Protein AF-A0A1Q5ABG5-F1 (afdb_monomer)

pLDDT: mean 78.51, std 15.26, range [35.88, 94.69]

Secondary structure (DSSP, 8-state):
----TTSGGGSS--SPPP-GGGHHHHHHHHHHTT--EEEEEES------HHHHHHHHHHHHHHHHHIIIII-S--EEEEEEE-SS-EEEEEEESS-------HHHHHHHHHHHHHHHHH-TTPSPPTT--GGGS-HHHHHHHHHHHH-SGGGEETTEE-HHHHHHHHTTT--SSHHHHHHHHHT--

Radius of gyration: 20.23 Å; Cα contacts (8 Å, |Δi|>4): 21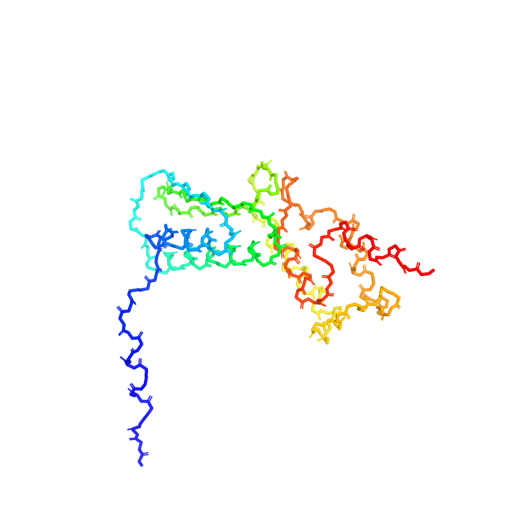7; chains: 1; bounding box: 44×48×57 Å

Nearest PDB structures (foldseek):
  3gig-assembly1_B  TM=6.616E-01  e=2.794E-03  Bacillus subtilis
  7ssi-assembly1_A  TM=6.307E-01  e=4.825E-03  Bacillus subtilis subsp. subtilis str. 168
  3ehg-assembly1_A  TM=6.716E-01  e=1.726E-02  Bacillus subtilis
  3ehj-assembly1_A  TM=6.212E-01  e=1.439E-02  Bacillus subtilis
  7ssi-assembly2_D  TM=6.050E-01  e=1.439E-02  Bacillus subtilis subsp. subtilis str. 168

Sequence (186 aa):
MLGLLRGERAQLALKPQPGTADLAELVDHMAEIGLPVELTVEGTARPLPPGVELTVYRVVQEALTNALKHAAPTRAHVGLRYDDQSVRVIVRDAGRTDGSGGADANQSLTVLREALRLAFPDRPLPAATPAAALAPRQRRLVEVLSRSPNPWLIDGQDFGNVAMLVDEYGLPDSREALLAYLARLP

Structure (mmCIF, N/CA/C/O backbone):
data_AF-A0A1Q5ABG5-F1
#
_entry.id   AF-A0A1Q5ABG5-F1
#
loop_
_atom_site.group_PDB
_atom_site.id
_atom_site.type_symbol
_atom_site.label_atom_id
_atom_site.label_alt_id
_atom_site.label_comp_id
_atom_site.label_asym_id
_atom_site.label_entity_id
_atom_site.label_seq_id
_atom_site.pdbx_PDB_ins_code
_atom_site.Cartn_x
_atom_site.Cartn_y
_atom_site.Cartn_z
_atom_site.occupancy
_atom_site.B_iso_or_equiv
_atom_site.auth_seq_id
_atom_site.auth_comp_id
_atom_site.auth_asym_id
_atom_site.auth_atom_id
_atom_site.pdbx_PDB_model_num
ATOM 1 N N . MET A 1 1 ? 18.986 -36.296 25.618 1.00 40.84 1 MET A N 1
ATOM 2 C CA . MET A 1 1 ? 18.914 -34.923 26.162 1.00 40.84 1 MET A CA 1
ATOM 3 C C . MET A 1 1 ? 18.008 -34.086 25.267 1.00 40.84 1 MET A C 1
ATOM 5 O O . MET A 1 1 ? 18.470 -33.497 24.303 1.00 40.84 1 MET A O 1
ATOM 9 N N . LEU A 1 2 ? 16.704 -34.118 25.546 1.00 48.25 2 LEU A N 1
ATOM 10 C CA . LEU A 1 2 ? 15.675 -33.295 24.906 1.00 48.25 2 LEU A CA 1
ATOM 11 C C . LEU A 1 2 ? 15.207 -32.274 25.942 1.00 48.25 2 LEU A C 1
ATOM 13 O O . LEU A 1 2 ? 14.790 -32.685 27.021 1.00 48.25 2 LEU A O 1
ATOM 17 N N . GLY A 1 3 ? 15.241 -30.981 25.617 1.00 50.09 3 GLY A N 1
ATOM 18 C CA . GLY A 1 3 ? 14.559 -29.977 26.436 1.00 50.09 3 GLY A CA 1
ATOM 19 C C . GLY A 1 3 ? 15.231 -28.616 26.525 1.00 50.09 3 GLY A C 1
ATOM 20 O O . GLY A 1 3 ? 15.449 -28.165 27.636 1.00 50.09 3 GLY A O 1
ATOM 21 N N . LEU A 1 4 ? 15.530 -27.947 25.403 1.00 51.38 4 LEU A N 1
ATOM 22 C CA . LEU A 1 4 ? 15.928 -26.526 25.436 1.00 51.38 4 LEU A CA 1
ATOM 23 C C . LEU A 1 4 ? 15.303 -25.633 24.339 1.00 51.38 4 LEU A C 1
ATOM 25 O O . LEU A 1 4 ? 15.590 -24.447 24.293 1.00 51.38 4 LEU A O 1
ATOM 29 N N . LEU A 1 5 ? 14.360 -26.123 23.522 1.00 47.75 5 LEU A N 1
ATOM 30 C CA . LEU A 1 5 ? 13.685 -25.310 22.483 1.00 47.75 5 LEU A CA 1
ATOM 31 C C . LEU A 1 5 ? 12.304 -24.757 22.898 1.00 47.75 5 LEU A C 1
ATOM 33 O O . LEU A 1 5 ? 11.439 -24.524 22.056 1.00 47.75 5 LEU A O 1
ATOM 37 N N . ARG A 1 6 ? 12.059 -24.554 24.200 1.00 48.69 6 ARG A N 1
ATOM 38 C CA . ARG A 1 6 ? 10.783 -24.001 24.713 1.00 48.69 6 ARG A CA 1
ATOM 39 C C . ARG A 1 6 ? 10.961 -22.785 25.641 1.00 48.69 6 ARG A C 1
ATOM 41 O O . ARG A 1 6 ? 10.022 -22.411 26.327 1.00 48.69 6 ARG A O 1
ATOM 48 N N . GLY A 1 7 ? 12.150 -22.175 25.666 1.00 35.88 7 GLY A N 1
ATOM 49 C CA . GLY A 1 7 ? 12.449 -21.005 26.508 1.00 35.88 7 GLY A CA 1
ATOM 50 C C . GLY A 1 7 ? 12.286 -19.658 25.795 1.00 35.88 7 GLY A C 1
ATOM 51 O O . GLY A 1 7 ? 11.658 -18.753 26.331 1.00 35.88 7 GLY A O 1
ATOM 52 N N . GLU A 1 8 ? 12.773 -19.529 24.556 1.00 40.38 8 GLU A N 1
ATOM 53 C CA . GLU A 1 8 ? 12.778 -18.236 23.842 1.00 40.38 8 GLU A CA 1
ATOM 54 C C . GLU A 1 8 ? 11.428 -17.850 23.220 1.00 40.38 8 GLU A C 1
ATOM 56 O O . GLU A 1 8 ? 11.159 -16.675 22.995 1.00 40.38 8 GLU A O 1
ATOM 61 N N . ARG A 1 9 ? 10.512 -18.806 23.016 1.00 42.97 9 ARG A N 1
ATOM 62 C CA . ARG A 1 9 ? 9.140 -18.503 22.562 1.00 42.97 9 ARG A CA 1
ATOM 63 C C . ARG A 1 9 ? 8.235 -17.927 23.659 1.00 42.97 9 ARG A C 1
ATOM 65 O O . ARG A 1 9 ? 7.162 -17.432 23.338 1.00 42.97 9 ARG A O 1
ATOM 72 N N . ALA A 1 10 ? 8.644 -17.989 24.928 1.00 44.78 10 ALA A N 1
ATOM 73 C C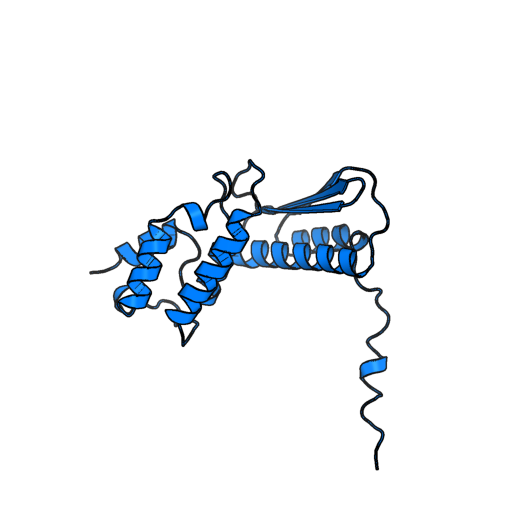A . ALA A 1 10 ? 7.814 -17.587 26.065 1.00 44.78 10 ALA A CA 1
ATOM 74 C C . ALA A 1 10 ? 7.990 -16.115 26.492 1.00 44.78 10 ALA A C 1
ATOM 76 O O . ALA A 1 10 ? 7.187 -15.629 27.279 1.00 44.78 10 ALA A O 1
ATOM 77 N N . GLN A 1 11 ? 8.988 -15.390 25.967 1.00 42.84 11 GLN A N 1
ATOM 78 C CA . GLN A 1 11 ? 9.248 -13.982 26.330 1.00 42.84 11 GLN A CA 1
ATOM 79 C C . GLN A 1 11 ? 8.679 -12.960 25.324 1.00 42.84 11 GLN A C 1
ATOM 81 O O . GLN A 1 11 ? 8.767 -11.759 25.550 1.00 42.84 11 GLN A O 1
ATOM 86 N N . LEU A 1 12 ? 8.056 -13.423 24.233 1.00 47.38 12 LEU A N 1
ATOM 87 C CA . LEU A 1 12 ? 7.390 -12.578 23.226 1.00 47.38 12 LEU A CA 1
ATOM 88 C C . LEU A 1 12 ? 5.872 -12.416 23.448 1.00 47.38 12 LEU A C 1
ATOM 90 O O . LEU A 1 12 ? 5.207 -11.761 22.651 1.00 47.38 12 LEU A O 1
ATOM 94 N N . ALA A 1 13 ? 5.317 -12.970 24.528 1.00 51.59 13 ALA A N 1
ATOM 95 C CA . ALA A 1 13 ? 3.989 -12.603 25.024 1.00 51.59 13 ALA A CA 1
ATOM 96 C C . ALA A 1 13 ? 4.187 -11.478 26.052 1.00 51.59 13 ALA A C 1
ATOM 98 O O . ALA A 1 13 ? 4.848 -11.699 27.059 1.00 51.59 13 ALA A O 1
ATOM 99 N N . LEU A 1 14 ? 3.755 -10.235 25.817 1.00 49.12 14 LEU A N 1
ATOM 100 C CA . LEU A 1 14 ? 2.453 -9.764 26.319 1.00 49.12 14 LEU A CA 1
ATOM 101 C C . LEU A 1 14 ? 2.072 -8.357 25.806 1.00 49.12 14 LEU A C 1
ATOM 103 O O . LEU A 1 14 ? 1.312 -7.656 26.470 1.00 49.12 14 LEU A O 1
ATOM 107 N N . LYS A 1 15 ? 2.542 -7.916 24.630 1.00 56.66 15 LYS A N 1
ATOM 108 C CA . LYS A 1 15 ? 1.766 -6.863 23.956 1.00 56.66 15 LYS A CA 1
ATOM 109 C C . LYS A 1 15 ? 0.479 -7.523 23.443 1.00 56.66 15 LYS A C 1
ATOM 111 O O . LYS A 1 15 ? 0.594 -8.556 22.773 1.00 56.66 15 LYS A O 1
ATOM 116 N N . PRO A 1 16 ? -0.720 -7.024 23.803 1.00 73.19 16 PRO A N 1
ATOM 117 C CA . PRO A 1 16 ? -1.950 -7.523 23.200 1.00 73.19 16 PRO A CA 1
ATOM 118 C C . PRO A 1 16 ? -1.807 -7.456 21.675 1.00 73.19 16 PRO A C 1
ATOM 120 O O . PRO A 1 16 ? -1.101 -6.591 21.154 1.00 73.19 16 PRO A O 1
ATOM 123 N N . GLN A 1 17 ? -2.394 -8.422 20.962 1.00 79.44 17 GLN A N 1
ATOM 124 C CA . GLN A 1 17 ? -2.374 -8.358 19.502 1.00 79.44 17 GLN A CA 1
ATOM 125 C C . GLN A 1 17 ? -3.036 -7.046 19.073 1.00 79.44 17 GLN A C 1
ATOM 127 O O . GLN A 1 17 ? -4.097 -6.730 19.613 1.00 79.44 17 GLN A O 1
ATOM 132 N N . PRO A 1 18 ? -2.420 -6.295 18.146 1.00 87.31 18 PRO A N 1
ATOM 133 C CA . PRO A 1 18 ? -2.967 -5.020 17.732 1.00 87.31 18 PRO A CA 1
ATOM 134 C C . PRO A 1 18 ? -4.298 -5.235 17.013 1.00 87.31 18 PRO A C 1
ATOM 136 O O . PRO A 1 18 ? -4.468 -6.205 16.263 1.00 87.31 18 PRO A O 1
ATOM 139 N N . GLY A 1 19 ? -5.226 -4.320 17.245 1.00 90.12 19 GLY A N 1
ATOM 140 C CA . GLY A 1 19 ? -6.566 -4.322 16.690 1.00 90.12 19 GLY A CA 1
ATOM 141 C C . GLY A 1 19 ? -6.976 -2.955 16.157 1.00 90.12 19 GLY A C 1
ATOM 142 O O . GLY A 1 19 ? -6.154 -2.072 15.918 1.00 90.12 19 GLY A O 1
ATOM 143 N N . THR A 1 20 ? -8.277 -2.763 15.949 1.00 89.31 20 THR A N 1
ATOM 144 C CA . THR A 1 20 ? -8.807 -1.509 15.389 1.00 89.31 20 THR A CA 1
ATOM 145 C C . THR A 1 20 ? -8.605 -0.306 16.313 1.00 89.31 20 THR A C 1
ATOM 147 O O . THR A 1 20 ? -8.538 0.818 15.824 1.00 89.31 20 THR A O 1
ATOM 150 N N . ALA A 1 21 ? -8.469 -0.527 17.625 1.00 89.12 21 ALA A N 1
ATOM 151 C CA . ALA A 1 21 ? -8.183 0.522 18.605 1.00 89.12 21 ALA A CA 1
ATOM 152 C C . ALA A 1 21 ? -6.774 1.125 18.446 1.00 89.12 21 ALA A C 1
ATOM 154 O O . ALA A 1 21 ? -6.579 2.300 18.743 1.00 89.12 21 ALA A O 1
ATOM 155 N N . ASP A 1 22 ? -5.820 0.354 17.917 1.00 93.06 22 ASP A N 1
ATOM 156 C CA . ASP A 1 22 ? -4.426 0.777 17.729 1.00 93.06 22 ASP A CA 1
ATOM 157 C C . ASP A 1 22 ? -4.209 1.540 16.405 1.00 93.06 22 ASP A C 1
ATOM 159 O O . ASP A 1 22 ? -3.093 1.952 16.084 1.00 93.06 22 ASP A O 1
ATOM 163 N N . LEU A 1 23 ? -5.264 1.733 15.601 1.00 93.56 23 LEU A N 1
ATOM 164 C CA . LEU A 1 23 ? -5.171 2.435 14.316 1.00 93.56 23 LEU A CA 1
ATOM 165 C C . LEU A 1 23 ? -4.869 3.927 14.467 1.00 93.56 23 LEU A C 1
ATOM 167 O O . LEU A 1 23 ? -4.205 4.484 13.599 1.00 93.56 23 LEU A O 1
ATOM 171 N N . ALA A 1 24 ? -5.336 4.563 15.544 1.00 93.12 24 ALA A N 1
ATOM 172 C CA . ALA A 1 24 ? -5.030 5.967 15.812 1.00 93.12 24 ALA A CA 1
ATOM 173 C C . ALA A 1 24 ? -3.520 6.163 16.033 1.00 93.12 24 ALA A C 1
ATOM 175 O O . ALA A 1 24 ? -2.906 6.981 15.358 1.00 93.12 24 ALA A O 1
ATOM 176 N N . GLU A 1 25 ? -2.905 5.323 16.874 1.00 94.50 25 GLU A N 1
ATOM 177 C CA . GLU A 1 25 ? -1.457 5.350 17.127 1.00 94.50 25 GLU A CA 1
ATOM 178 C C . GLU A 1 25 ? -0.650 5.060 15.852 1.00 94.50 25 GLU A C 1
ATOM 180 O O . GLU A 1 25 ? 0.350 5.718 15.574 1.00 94.50 25 GLU A O 1
ATOM 185 N N . LEU A 1 26 ? -1.102 4.101 15.037 1.00 94.50 26 LEU A N 1
ATOM 186 C CA . LEU A 1 26 ? -0.474 3.807 13.749 1.00 94.50 26 LEU A CA 1
ATOM 187 C C . LEU A 1 26 ? -0.508 5.018 12.800 1.00 94.50 26 LEU A C 1
ATOM 189 O O . LEU A 1 26 ? 0.486 5.292 12.132 1.00 94.50 26 LEU A O 1
ATOM 193 N N . VAL A 1 27 ? -1.641 5.719 12.722 1.00 94.12 27 VAL A N 1
ATOM 194 C CA . VAL A 1 27 ? -1.826 6.909 11.875 1.00 94.12 27 VAL A CA 1
ATOM 195 C C . VAL A 1 27 ? -0.942 8.061 12.346 1.00 94.12 27 VAL A C 1
ATOM 197 O O . VAL A 1 27 ? -0.256 8.665 11.518 1.00 94.12 27 VAL A O 1
ATOM 200 N N . ASP A 1 28 ? -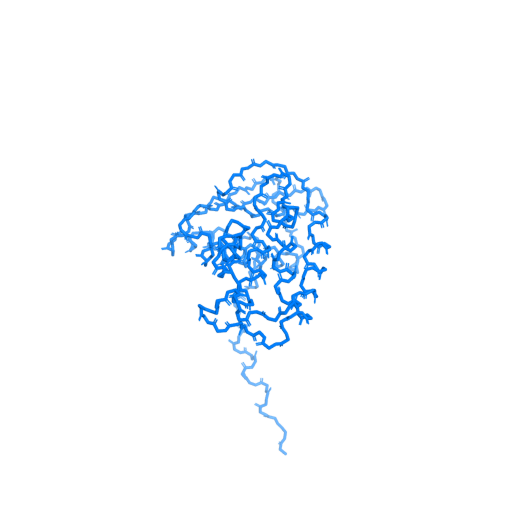0.889 8.308 13.653 1.00 94.12 28 ASP A N 1
ATOM 201 C CA . ASP A 1 28 ? -0.018 9.331 14.237 1.00 94.12 28 ASP A CA 1
ATOM 202 C C . ASP A 1 28 ? 1.457 9.040 13.924 1.00 94.12 28 ASP A C 1
ATOM 204 O O . ASP A 1 28 ? 2.179 9.914 13.439 1.00 94.12 28 ASP A O 1
ATOM 208 N N . HIS A 1 29 ? 1.889 7.785 14.081 1.00 94.69 29 HIS A N 1
ATOM 209 C CA . HIS A 1 29 ? 3.254 7.380 13.747 1.00 94.69 29 HIS A CA 1
ATOM 210 C C . HIS A 1 29 ? 3.591 7.580 12.259 1.00 94.69 29 HIS A C 1
ATOM 212 O O . HIS A 1 29 ? 4.690 8.021 11.922 1.00 94.69 29 HIS A O 1
ATOM 218 N N . MET A 1 30 ? 2.650 7.291 11.353 1.00 93.69 30 MET A N 1
ATOM 219 C CA . MET A 1 30 ? 2.839 7.519 9.913 1.00 93.69 30 MET A CA 1
ATOM 220 C C . MET A 1 30 ? 2.994 9.014 9.589 1.00 93.69 30 MET A C 1
ATOM 222 O O . MET A 1 30 ? 3.823 9.380 8.749 1.00 93.69 30 MET A O 1
ATOM 226 N N . ALA A 1 31 ? 2.263 9.883 10.294 1.00 90.81 31 ALA A N 1
ATOM 227 C CA . ALA A 1 31 ? 2.396 11.331 10.153 1.00 90.81 31 ALA A CA 1
ATOM 228 C C . ALA A 1 31 ? 3.776 11.835 10.606 1.00 90.81 31 ALA A C 1
ATOM 230 O O . ALA A 1 31 ? 4.374 12.662 9.913 1.00 90.81 31 ALA A O 1
ATOM 231 N N . GLU A 1 32 ? 4.317 11.303 11.707 1.00 93.19 32 GLU A N 1
ATOM 232 C CA . GLU A 1 32 ? 5.660 11.644 12.208 1.00 93.19 32 GLU A CA 1
ATOM 233 C C . GLU A 1 32 ? 6.774 11.317 11.204 1.00 93.19 32 GLU A C 1
ATOM 235 O O . GLU A 1 32 ? 7.742 12.069 11.079 1.00 93.19 32 GLU A O 1
ATOM 240 N N . ILE A 1 33 ? 6.633 10.214 10.465 1.00 92.06 33 ILE A N 1
ATOM 241 C CA . ILE A 1 33 ? 7.622 9.761 9.473 1.00 92.06 33 ILE A CA 1
ATOM 242 C C . ILE A 1 33 ? 7.390 10.338 8.068 1.00 92.06 33 ILE A C 1
ATOM 244 O O . ILE A 1 33 ? 8.081 9.953 7.124 1.00 92.06 33 ILE A O 1
ATOM 248 N N . GLY A 1 34 ? 6.469 11.298 7.928 1.00 88.56 34 GLY A N 1
ATOM 249 C CA . GLY A 1 34 ? 6.317 12.111 6.719 1.00 88.56 34 GLY A CA 1
ATOM 250 C C . GLY A 1 34 ? 5.135 11.757 5.816 1.00 88.56 34 GLY A C 1
ATOM 251 O O . GLY A 1 34 ? 5.059 12.295 4.710 1.00 88.56 34 GLY A O 1
ATOM 252 N N . LEU A 1 35 ? 4.201 10.911 6.264 1.00 90.12 35 LEU A N 1
ATOM 253 C CA . LEU A 1 35 ? 2.942 10.633 5.567 1.00 90.12 35 LEU A CA 1
ATOM 254 C C . LEU A 1 35 ? 1.756 11.119 6.417 1.00 90.12 35 LEU A C 1
ATOM 256 O O . LEU A 1 35 ? 1.281 10.372 7.266 1.00 90.12 35 LEU A O 1
ATOM 260 N N . PRO A 1 36 ? 1.239 12.344 6.213 1.00 92.12 36 PRO A N 1
ATOM 261 C CA . PRO A 1 36 ? 0.040 12.800 6.910 1.00 92.12 36 PRO A CA 1
ATOM 262 C C . PRO A 1 36 ? -1.150 11.890 6.585 1.00 92.12 36 PRO A C 1
ATOM 264 O O . PRO A 1 36 ? -1.470 11.706 5.407 1.00 92.12 36 PRO A O 1
ATOM 267 N N . VAL A 1 37 ? -1.811 11.349 7.612 1.00 93.19 37 VAL A N 1
ATOM 268 C CA . VAL A 1 37 ? -2.960 10.448 7.454 1.00 93.19 37 VAL A CA 1
ATOM 269 C C . VAL A 1 37 ? -4.184 10.994 8.186 1.00 93.19 37 VAL A C 1
ATOM 271 O O . VAL A 1 37 ? -4.098 11.379 9.347 1.00 93.19 37 VAL A O 1
ATOM 274 N N . GLU A 1 38 ? -5.333 11.010 7.515 1.00 93.25 38 GLU A N 1
ATOM 275 C CA . GLU A 1 38 ? -6.639 11.281 8.122 1.00 93.25 38 GLU A CA 1
ATOM 276 C C . GLU A 1 38 ? -7.357 9.959 8.424 1.00 93.25 38 GLU A C 1
ATOM 278 O O . GLU A 1 38 ? -7.480 9.110 7.542 1.00 93.25 38 GLU A O 1
ATOM 283 N N . LEU A 1 39 ? -7.838 9.772 9.656 1.00 93.25 39 LEU A N 1
ATOM 284 C CA . LEU A 1 39 ? -8.625 8.604 10.059 1.00 93.25 39 LEU A CA 1
ATOM 285 C C . LEU A 1 39 ? -10.088 9.003 10.269 1.00 93.25 39 LEU A C 1
ATOM 287 O O . LEU A 1 39 ? -10.393 9.806 11.149 1.00 93.25 39 LEU A O 1
ATOM 291 N N . THR A 1 40 ? -10.998 8.391 9.514 1.00 92.12 40 THR A N 1
ATOM 292 C CA . THR A 1 40 ? -12.446 8.536 9.697 1.00 92.12 40 THR A CA 1
ATOM 293 C C . THR A 1 40 ? -13.064 7.224 10.167 1.00 92.12 40 THR A C 1
ATOM 295 O O . THR A 1 40 ? -12.743 6.141 9.671 1.00 92.12 40 THR A O 1
ATOM 298 N N . VAL A 1 41 ? -13.960 7.315 11.153 1.00 92.56 41 VAL A N 1
ATOM 299 C CA . VAL A 1 41 ? -14.710 6.172 11.684 1.00 92.56 41 VAL A CA 1
ATOM 300 C C . VAL A 1 41 ? -16.202 6.463 11.581 1.00 92.56 41 VAL A C 1
ATOM 302 O O . VAL A 1 41 ? -16.704 7.402 12.194 1.00 92.56 41 VAL A O 1
ATOM 305 N N . GLU A 1 42 ? -16.907 5.642 10.810 1.00 88.81 42 GLU A N 1
ATOM 306 C CA . GLU A 1 42 ? -18.347 5.728 10.584 1.00 88.81 42 GLU A CA 1
ATOM 307 C C . GLU A 1 42 ? -19.088 4.551 11.231 1.00 88.81 42 GLU A C 1
ATOM 309 O O . GLU A 1 42 ? -18.619 3.407 11.237 1.00 88.81 42 GLU A O 1
ATOM 314 N N . GLY A 1 43 ? -20.296 4.826 11.726 1.00 90.06 43 GLY A N 1
ATOM 315 C CA . GLY A 1 43 ? -21.120 3.851 12.437 1.00 90.06 43 GLY A CA 1
ATOM 316 C C . GLY A 1 43 ? -20.725 3.694 13.907 1.00 90.06 43 GLY A C 1
ATOM 317 O O . GLY A 1 43 ? -19.928 4.457 14.455 1.00 90.06 43 GLY A O 1
ATOM 318 N N . THR A 1 44 ? -21.320 2.711 14.579 1.00 87.00 44 THR A N 1
ATOM 319 C CA . THR A 1 44 ? -21.023 2.427 15.988 1.00 87.00 44 THR A CA 1
ATOM 320 C C . THR A 1 44 ? -19.909 1.394 16.078 1.00 87.00 44 THR A C 1
ATOM 322 O O . THR A 1 44 ? -20.101 0.234 15.710 1.00 87.00 44 THR A O 1
ATOM 325 N N . ALA A 1 45 ? -18.748 1.810 16.590 1.00 84.38 45 ALA A N 1
ATOM 326 C CA . ALA A 1 45 ? -17.648 0.897 16.869 1.00 84.38 45 ALA A CA 1
ATOM 327 C C . ALA A 1 45 ? -18.119 -0.226 17.804 1.00 84.38 45 ALA A C 1
ATOM 329 O O . ALA A 1 45 ? -18.748 0.019 18.837 1.00 84.38 45 ALA A O 1
ATOM 330 N N . ARG A 1 46 ? -17.809 -1.466 17.431 1.00 85.19 46 ARG A N 1
ATOM 331 C CA . ARG A 1 46 ? -18.156 -2.665 18.197 1.00 85.19 46 ARG A CA 1
ATOM 332 C C . ARG A 1 46 ? -16.955 -3.600 18.266 1.00 85.19 46 ARG A C 1
ATOM 334 O O . ARG A 1 46 ? -16.169 -3.607 17.318 1.00 85.19 46 ARG A O 1
ATOM 341 N N . PRO A 1 47 ? -16.841 -4.428 19.318 1.00 84.75 47 PRO A N 1
ATOM 342 C CA . PRO A 1 47 ? -15.836 -5.479 19.355 1.00 84.75 47 PRO A CA 1
ATOM 343 C C . PRO A 1 47 ? -15.968 -6.382 18.128 1.00 84.75 47 PRO A C 1
ATOM 345 O O . PRO A 1 47 ? -17.069 -6.844 17.792 1.00 84.75 47 PRO A O 1
ATOM 348 N N . LEU A 1 48 ? -14.851 -6.620 17.451 1.00 86.94 48 LEU A N 1
ATOM 349 C CA . LEU A 1 48 ? -14.777 -7.564 16.346 1.00 86.94 48 LEU A CA 1
ATOM 350 C C . LEU A 1 48 ? -14.075 -8.841 16.831 1.00 86.94 48 LEU A C 1
ATOM 352 O O . LEU A 1 48 ? -13.368 -8.826 17.838 1.00 86.94 48 LEU A O 1
ATOM 356 N N . PRO A 1 49 ? -14.254 -9.984 16.146 1.00 87.50 49 PRO A N 1
ATOM 357 C CA . PRO A 1 49 ? -13.449 -11.161 16.440 1.00 87.50 49 PRO A CA 1
ATOM 358 C C . PRO A 1 49 ? -11.951 -10.807 16.344 1.00 87.50 49 PRO A C 1
ATOM 360 O O . PRO A 1 49 ? -11.573 -10.158 15.367 1.00 87.50 49 PRO A O 1
ATOM 363 N N . PRO A 1 50 ? -11.079 -11.269 17.262 1.00 84.44 50 PRO A N 1
ATOM 364 C CA . PRO A 1 50 ? -9.669 -10.854 17.299 1.00 84.44 50 PRO A CA 1
ATOM 365 C C . PRO A 1 50 ? -8.920 -11.026 15.968 1.00 84.44 50 PRO A C 1
ATOM 367 O O . PRO A 1 50 ? -8.104 -10.194 15.584 1.00 84.44 50 PRO A O 1
ATOM 370 N N . GLY A 1 51 ? -9.238 -12.083 15.211 1.00 83.00 51 GLY A N 1
ATOM 371 C CA . GLY A 1 51 ? -8.662 -12.299 13.881 1.00 83.00 51 GLY A CA 1
ATOM 372 C C . GLY A 1 51 ? -9.060 -11.230 12.856 1.00 83.00 51 GLY A C 1
ATOM 373 O O . GLY A 1 51 ? -8.254 -10.882 11.997 1.00 83.00 51 GLY A O 1
ATOM 374 N N . VAL A 1 52 ? -10.273 -10.679 12.956 1.00 86.44 52 VAL A N 1
ATOM 375 C CA . VAL A 1 52 ? -10.744 -9.581 12.100 1.00 86.44 52 VAL A CA 1
ATOM 376 C C . VAL A 1 52 ? -10.044 -8.281 12.485 1.00 86.44 52 VAL A C 1
ATOM 378 O O . VAL A 1 52 ? -9.562 -7.589 11.596 1.00 86.44 52 VAL A O 1
ATOM 381 N N . GLU A 1 53 ? -9.922 -7.978 13.780 1.00 88.50 53 GLU A N 1
ATOM 382 C CA . GLU A 1 53 ? -9.217 -6.777 14.258 1.00 88.50 53 GLU A CA 1
ATOM 383 C C . GLU A 1 53 ? -7.763 -6.751 13.789 1.00 88.50 53 GLU A C 1
ATOM 385 O O . GLU A 1 53 ? -7.322 -5.766 13.197 1.00 88.50 53 GLU A O 1
ATOM 390 N N . LEU A 1 54 ? -7.055 -7.872 13.957 1.00 86.94 54 LEU A N 1
ATOM 391 C CA . LEU A 1 54 ? -5.685 -8.017 13.478 1.00 86.94 54 LEU A CA 1
ATOM 392 C C . LEU A 1 54 ? -5.599 -7.884 11.954 1.00 86.94 54 LEU A C 1
ATOM 394 O O . LEU A 1 54 ? -4.675 -7.256 11.439 1.00 86.94 54 LEU A O 1
ATOM 398 N N . THR A 1 55 ? -6.547 -8.476 11.221 1.00 86.62 55 THR A N 1
ATOM 399 C CA . THR A 1 55 ? -6.572 -8.387 9.755 1.00 86.62 55 THR A CA 1
ATOM 400 C C . THR A 1 55 ? -6.744 -6.939 9.306 1.00 86.62 55 THR A C 1
ATOM 402 O O . THR A 1 55 ? -5.980 -6.475 8.465 1.00 86.62 55 THR A O 1
ATOM 405 N N . VAL A 1 56 ? -7.693 -6.207 9.896 1.00 87.56 56 VAL A N 1
ATOM 406 C CA . VAL A 1 56 ? -7.904 -4.781 9.617 1.00 87.56 56 VAL A CA 1
ATOM 407 C C . VAL A 1 56 ? -6.638 -3.982 9.918 1.00 87.56 56 VAL A C 1
ATOM 409 O O . VAL A 1 56 ? -6.170 -3.247 9.050 1.00 87.56 56 VAL A O 1
ATOM 412 N N . TYR A 1 57 ? -6.046 -4.174 11.101 1.00 90.88 57 TYR A N 1
ATOM 413 C CA . TYR A 1 57 ? -4.818 -3.484 11.491 1.00 90.88 57 TYR A CA 1
ATOM 414 C C . TYR A 1 57 ? -3.684 -3.723 10.486 1.00 90.88 57 TYR A C 1
ATOM 416 O O . TYR A 1 57 ? -3.050 -2.777 10.023 1.00 90.88 57 TYR A O 1
ATOM 424 N N . ARG A 1 58 ? -3.452 -4.982 10.091 1.00 90.12 58 ARG A N 1
ATOM 425 C CA . ARG A 1 58 ? -2.391 -5.339 9.137 1.00 90.12 58 ARG A CA 1
ATOM 426 C C . ARG A 1 58 ? -2.639 -4.790 7.740 1.00 90.12 58 ARG A C 1
ATOM 428 O O . ARG A 1 58 ? -1.690 -4.334 7.114 1.00 90.12 58 ARG A O 1
ATOM 435 N N . VAL A 1 59 ? -3.886 -4.804 7.268 1.00 87.62 59 VAL A N 1
ATOM 436 C CA . VAL A 1 59 ? -4.245 -4.218 5.968 1.00 87.62 59 VAL A CA 1
ATOM 437 C C . VAL A 1 59 ? -3.956 -2.717 5.958 1.00 87.62 59 VAL A C 1
ATOM 439 O O . VAL A 1 59 ? -3.342 -2.233 5.011 1.00 87.62 59 VAL A O 1
ATOM 442 N N . VAL A 1 60 ? -4.341 -1.991 7.013 1.00 91.56 60 VAL A N 1
ATOM 443 C CA . VAL A 1 60 ? -4.061 -0.550 7.116 1.00 91.56 60 VAL A CA 1
ATOM 444 C C . VAL A 1 60 ? -2.560 -0.288 7.219 1.00 91.56 60 VAL A C 1
ATOM 446 O O . VAL A 1 60 ? -2.038 0.544 6.483 1.00 91.56 60 VAL A O 1
ATOM 449 N N . GLN A 1 61 ? -1.852 -1.021 8.081 1.00 93.19 61 GLN A N 1
ATOM 450 C CA . GLN A 1 61 ? -0.407 -0.877 8.263 1.00 93.19 61 GLN A CA 1
ATOM 451 C C . GLN A 1 61 ? 0.365 -1.075 6.961 1.00 93.19 61 GLN A C 1
ATOM 453 O O . GLN A 1 61 ? 1.232 -0.264 6.632 1.00 93.19 61 GLN A O 1
ATOM 458 N N . GLU A 1 62 ? 0.062 -2.144 6.234 1.00 88.88 62 GLU A N 1
ATOM 459 C CA . GLU A 1 62 ? 0.713 -2.447 4.966 1.00 88.88 62 GLU A CA 1
ATOM 460 C C . GLU A 1 62 ? 0.411 -1.352 3.937 1.00 88.88 62 GLU A C 1
ATOM 462 O O . GLU A 1 62 ? 1.332 -0.775 3.367 1.00 88.88 62 GLU A O 1
ATOM 467 N N . ALA A 1 63 ? -0.862 -0.973 3.774 1.00 87.19 63 ALA A N 1
ATOM 468 C CA . ALA A 1 63 ? -1.259 0.073 2.835 1.00 87.19 63 ALA A CA 1
ATOM 469 C C . ALA A 1 63 ? -0.575 1.425 3.119 1.00 87.19 63 ALA A C 1
ATOM 471 O O . ALA A 1 63 ? -0.073 2.056 2.191 1.00 87.19 63 ALA A O 1
ATOM 472 N N . LEU A 1 64 ? -0.491 1.852 4.385 1.00 90.00 64 LEU A N 1
ATOM 473 C CA . LEU A 1 64 ? 0.196 3.095 4.763 1.00 90.00 64 LEU A CA 1
ATOM 474 C C . LEU A 1 64 ? 1.714 3.002 4.579 1.00 90.00 64 LEU A C 1
ATOM 476 O O . LEU A 1 64 ? 2.331 3.942 4.082 1.00 90.00 64 LEU A O 1
ATOM 480 N N . THR A 1 65 ? 2.314 1.856 4.909 1.00 88.19 65 THR A N 1
ATOM 481 C CA . THR A 1 65 ? 3.743 1.605 4.654 1.00 88.19 65 THR A CA 1
ATOM 482 C C . THR A 1 65 ? 4.054 1.711 3.162 1.00 88.19 65 THR A C 1
ATOM 484 O O . THR A 1 65 ? 5.091 2.252 2.776 1.00 88.19 65 THR A O 1
ATOM 487 N N . ASN A 1 66 ? 3.150 1.226 2.316 1.00 82.81 66 ASN A N 1
ATOM 488 C CA . ASN A 1 66 ? 3.306 1.284 0.870 1.00 82.81 66 ASN A CA 1
ATOM 489 C C . ASN A 1 66 ? 3.094 2.695 0.322 1.00 82.81 66 ASN A C 1
ATOM 491 O O . ASN A 1 66 ? 3.907 3.154 -0.478 1.00 82.81 66 ASN A O 1
ATOM 495 N N . ALA A 1 67 ? 2.087 3.424 0.806 1.00 84.00 67 ALA A N 1
ATOM 496 C CA . ALA A 1 67 ? 1.905 4.832 0.463 1.00 84.00 67 ALA A CA 1
ATOM 497 C C . ALA A 1 67 ? 3.145 5.669 0.830 1.00 84.00 67 ALA A C 1
ATOM 499 O O . ALA A 1 67 ? 3.601 6.481 0.027 1.00 84.00 67 ALA A O 1
ATOM 500 N N . LEU A 1 68 ? 3.749 5.424 1.998 1.00 84.88 68 LEU A N 1
ATOM 501 C CA . LEU A 1 68 ? 4.975 6.104 2.421 1.00 84.88 68 LEU A CA 1
ATOM 502 C C . LEU A 1 68 ? 6.163 5.803 1.493 1.00 84.88 68 LEU A C 1
ATOM 504 O O . LEU A 1 68 ? 6.935 6.703 1.176 1.00 84.88 68 LEU A O 1
ATOM 508 N N . LYS A 1 69 ? 6.331 4.546 1.072 1.00 79.44 69 LYS A N 1
ATOM 509 C CA . LYS A 1 69 ? 7.469 4.132 0.234 1.00 79.44 69 LYS A CA 1
ATOM 510 C C . LYS A 1 69 ? 7.346 4.581 -1.217 1.00 79.44 69 LYS A C 1
ATOM 512 O O . LYS A 1 69 ? 8.357 4.940 -1.812 1.00 79.44 69 LYS A O 1
ATOM 517 N N . HIS A 1 70 ? 6.141 4.511 -1.777 1.00 75.56 70 HIS A N 1
ATOM 518 C CA . HIS A 1 70 ? 5.938 4.586 -3.226 1.00 75.56 70 HIS A CA 1
ATOM 519 C C . HIS A 1 70 ? 5.186 5.844 -3.672 1.00 75.56 70 HIS A C 1
ATOM 521 O O . HIS A 1 70 ? 5.382 6.298 -4.791 1.00 75.56 70 HIS A O 1
ATOM 527 N N . ALA A 1 71 ? 4.348 6.434 -2.815 1.00 69.75 71 ALA A N 1
ATOM 528 C CA . ALA A 1 71 ? 3.522 7.588 -3.177 1.00 69.75 71 ALA A CA 1
ATOM 529 C C . ALA A 1 71 ? 3.969 8.897 -2.501 1.00 69.75 71 ALA A C 1
ATOM 531 O O . ALA A 1 71 ? 3.432 9.961 -2.802 1.00 69.75 71 ALA A O 1
ATOM 532 N N . ALA A 1 72 ? 4.943 8.861 -1.585 1.00 69.25 72 ALA A N 1
ATOM 533 C CA . ALA A 1 72 ? 5.434 10.065 -0.925 1.00 69.25 72 ALA A CA 1
ATOM 534 C C . ALA A 1 72 ? 6.195 11.001 -1.897 1.00 69.25 72 ALA A C 1
ATOM 536 O O . ALA A 1 72 ? 6.989 10.525 -2.709 1.00 69.25 72 ALA A O 1
ATOM 537 N N . PRO A 1 73 ? 6.033 12.338 -1.785 1.00 74.38 73 PRO A N 1
ATOM 538 C CA . PRO A 1 73 ? 5.206 13.049 -0.806 1.00 74.38 73 PRO A CA 1
ATOM 539 C C . PRO A 1 73 ? 3.711 13.052 -1.183 1.00 74.38 73 PRO A C 1
ATOM 541 O O . PRO A 1 73 ? 3.321 13.592 -2.215 1.00 74.38 73 PRO A O 1
ATOM 544 N N . THR A 1 74 ? 2.862 12.516 -0.300 1.00 81.25 74 THR A N 1
ATOM 545 C CA . THR A 1 74 ? 1.395 12.477 -0.453 1.00 81.25 74 THR A CA 1
ATOM 546 C C . THR A 1 74 ? 0.706 12.607 0.910 1.00 81.25 74 THR A C 1
ATOM 548 O O . THR A 1 74 ? 1.366 12.729 1.942 1.00 81.25 74 THR A O 1
ATOM 551 N N . ARG A 1 75 ? -0.627 12.607 0.921 1.00 86.44 75 ARG A N 1
ATOM 552 C CA . ARG A 1 75 ? -1.461 12.445 2.121 1.00 86.44 75 ARG A CA 1
ATOM 553 C C . ARG A 1 75 ? -2.279 11.174 1.976 1.00 86.44 75 ARG A C 1
ATOM 555 O O . ARG A 1 75 ? -2.654 10.840 0.858 1.00 86.44 75 ARG A O 1
ATOM 562 N N . ALA A 1 76 ? -2.595 10.505 3.075 1.00 89.62 76 ALA A N 1
ATOM 563 C CA . ALA A 1 76 ? -3.463 9.335 3.067 1.00 89.62 76 ALA A CA 1
ATOM 564 C C . ALA A 1 76 ? -4.744 9.557 3.877 1.00 89.62 76 ALA A C 1
ATOM 566 O O . ALA A 1 76 ? -4.821 10.420 4.746 1.00 89.62 76 ALA A O 1
ATOM 567 N N . HIS A 1 77 ? -5.755 8.754 3.586 1.00 90.94 77 HIS A N 1
ATOM 568 C CA . HIS A 1 77 ? -7.018 8.683 4.292 1.00 90.94 77 HIS A CA 1
ATOM 569 C C . HIS A 1 77 ? -7.345 7.217 4.580 1.00 90.94 77 HIS A C 1
ATOM 571 O O . HIS A 1 77 ? -7.393 6.387 3.667 1.00 90.94 77 HIS A O 1
ATOM 577 N N . VAL A 1 78 ? -7.622 6.911 5.842 1.00 92.12 78 VAL A N 1
ATOM 578 C CA . VAL A 1 78 ? -8.099 5.615 6.320 1.00 92.12 78 VAL A CA 1
ATOM 579 C C . VAL A 1 78 ? -9.547 5.784 6.764 1.00 92.12 78 VAL A C 1
ATOM 581 O O . VAL A 1 78 ? -9.832 6.528 7.691 1.00 92.12 78 VAL A O 1
ATOM 584 N N . GLY A 1 79 ? -10.467 5.081 6.111 1.00 91.56 79 GLY A N 1
ATOM 585 C CA . GLY A 1 79 ? -11.873 5.015 6.497 1.00 91.56 79 GLY A CA 1
ATOM 586 C C . GLY A 1 79 ? -12.217 3.651 7.078 1.00 91.56 79 GLY A C 1
ATOM 587 O O . GLY A 1 79 ? -12.046 2.631 6.401 1.00 91.56 79 GLY A O 1
ATOM 588 N N . LEU A 1 80 ? -12.736 3.630 8.304 1.00 91.56 80 LEU A N 1
ATOM 589 C CA . LEU A 1 80 ? -13.360 2.462 8.923 1.00 91.56 80 LEU A CA 1
ATOM 590 C C . LEU A 1 80 ? -14.864 2.680 9.023 1.00 91.56 80 LEU A C 1
ATOM 592 O O . LEU A 1 80 ? -15.314 3.632 9.650 1.00 91.56 80 LEU A O 1
ATOM 596 N N . ARG A 1 81 ? -15.652 1.757 8.477 1.00 89.19 81 ARG A N 1
ATOM 597 C CA . ARG A 1 81 ? -17.108 1.775 8.616 1.00 89.19 81 ARG A CA 1
ATOM 598 C C . ARG A 1 81 ? -17.605 0.481 9.235 1.00 89.19 81 ARG A C 1
ATOM 600 O O . ARG A 1 81 ? -17.351 -0.601 8.703 1.00 89.19 81 ARG A O 1
ATOM 607 N N . TYR A 1 82 ? -18.325 0.607 10.343 1.00 87.38 82 TYR A N 1
ATOM 608 C CA . TYR A 1 82 ? -19.004 -0.501 11.003 1.00 87.38 82 TYR A CA 1
ATOM 609 C C . TYR A 1 82 ? -20.450 -0.580 10.505 1.00 87.38 82 TYR A C 1
ATOM 611 O O . TYR A 1 82 ? -21.241 0.330 10.742 1.00 87.38 82 TYR A O 1
ATOM 619 N N . ASP A 1 83 ? -20.783 -1.681 9.834 1.00 86.38 83 ASP A N 1
ATOM 620 C CA . ASP A 1 83 ? -22.158 -2.061 9.504 1.00 86.38 83 ASP A CA 1
ATOM 621 C C . ASP A 1 83 ? -22.616 -3.198 10.451 1.00 86.38 83 ASP A C 1
ATOM 623 O O . ASP A 1 83 ? -21.813 -3.785 11.193 1.00 86.38 83 ASP A O 1
ATOM 627 N N . ASP A 1 84 ? -23.902 -3.561 10.403 1.00 81.00 84 ASP A N 1
ATOM 628 C CA . ASP A 1 84 ? -24.514 -4.530 11.330 1.00 81.00 84 ASP A CA 1
ATOM 629 C C . ASP A 1 84 ? -23.762 -5.873 11.402 1.00 81.00 84 ASP A C 1
ATOM 631 O O . ASP A 1 84 ? -23.608 -6.454 12.478 1.00 81.00 84 ASP A O 1
ATOM 635 N N . GLN A 1 85 ? -23.241 -6.363 10.269 1.00 84.19 85 GLN A N 1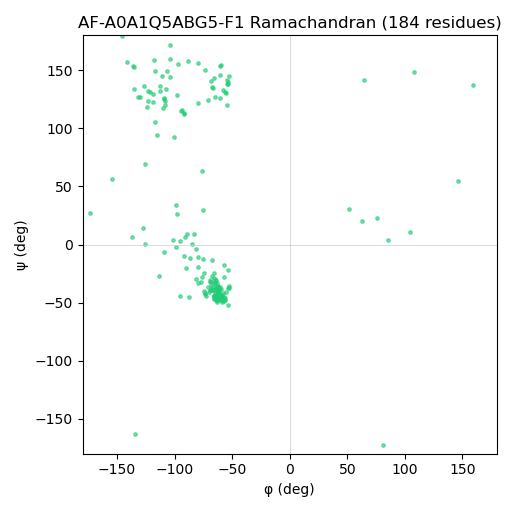
ATOM 636 C CA . GLN A 1 85 ? -22.549 -7.659 10.182 1.00 84.19 85 GLN A CA 1
ATOM 637 C C . GLN A 1 85 ? -21.138 -7.603 9.588 1.00 84.19 85 GLN A C 1
ATOM 639 O O . GLN A 1 85 ? -20.463 -8.629 9.523 1.00 84.19 85 GLN A O 1
ATOM 644 N N . SER A 1 86 ? -20.646 -6.425 9.214 1.00 85.00 86 SER A N 1
ATOM 645 C CA . SER A 1 86 ? -19.340 -6.279 8.567 1.00 85.00 86 SER A CA 1
ATOM 646 C C . SER A 1 86 ? -18.594 -5.046 9.047 1.00 85.00 86 SER A C 1
ATOM 648 O O . SER A 1 86 ? -19.190 -4.077 9.506 1.00 85.00 86 SER A O 1
ATOM 650 N N . VAL A 1 87 ? -17.273 -5.081 8.902 1.00 85.19 87 VAL A N 1
ATOM 651 C CA . VAL A 1 87 ? -16.428 -3.890 8.949 1.00 85.19 87 VAL A CA 1
ATOM 652 C C . VAL A 1 87 ? -15.857 -3.672 7.556 1.00 85.19 87 VAL A C 1
ATOM 654 O O . VAL A 1 87 ? -15.377 -4.613 6.918 1.00 85.19 87 VAL A O 1
ATOM 657 N N . ARG A 1 88 ? -15.936 -2.440 7.066 1.00 86.44 88 ARG A N 1
ATOM 658 C CA . ARG A 1 88 ? -15.320 -2.019 5.811 1.00 86.44 88 ARG A CA 1
ATOM 659 C C . ARG A 1 88 ? -14.126 -1.137 6.130 1.00 86.44 88 ARG A C 1
ATOM 661 O O . ARG A 1 88 ? -14.235 -0.220 6.937 1.00 86.44 88 ARG A O 1
ATOM 668 N N . VAL A 1 89 ? -13.013 -1.412 5.463 1.00 86.06 89 VAL A N 1
ATOM 669 C CA . VAL A 1 89 ? -11.778 -0.635 5.563 1.00 86.06 89 VAL A CA 1
ATOM 670 C C . VAL A 1 89 ? -11.432 -0.126 4.177 1.00 86.06 89 VAL A C 1
ATOM 672 O O . VAL A 1 89 ? -11.451 -0.893 3.213 1.00 86.06 89 VAL A O 1
ATOM 675 N N . ILE A 1 90 ? -11.134 1.162 4.079 1.00 84.31 90 ILE A N 1
ATOM 676 C CA . ILE A 1 90 ? -10.682 1.812 2.853 1.00 84.31 90 ILE A CA 1
ATOM 677 C C . ILE A 1 90 ? -9.429 2.606 3.205 1.00 84.31 90 ILE A C 1
ATOM 679 O O . ILE A 1 90 ? -9.466 3.425 4.114 1.00 84.31 90 ILE A O 1
ATOM 683 N N . VAL A 1 91 ? -8.339 2.385 2.477 1.00 85.44 91 VAL A N 1
ATOM 684 C CA . VAL A 1 91 ? -7.131 3.213 2.559 1.00 85.44 91 VAL A CA 1
ATOM 685 C C . VAL A 1 91 ? -6.912 3.833 1.189 1.00 85.44 91 VAL A C 1
ATOM 687 O O . VAL A 1 91 ? -6.975 3.127 0.183 1.00 85.44 91 VAL A O 1
ATOM 690 N N . ARG A 1 92 ? -6.726 5.150 1.146 1.00 82.12 92 ARG A N 1
ATOM 691 C CA . ARG A 1 92 ? -6.515 5.928 -0.079 1.00 82.12 92 ARG A CA 1
ATOM 692 C C . ARG A 1 92 ? -5.371 6.896 0.152 1.00 82.12 92 ARG A C 1
ATOM 694 O O . ARG A 1 92 ? -5.383 7.575 1.170 1.00 82.12 92 ARG A O 1
ATOM 701 N N . ASP A 1 93 ? -4.427 7.005 -0.764 1.00 80.38 93 ASP A N 1
ATOM 702 C CA . ASP A 1 93 ? -3.569 8.184 -0.850 1.00 80.38 93 ASP A CA 1
ATOM 703 C C . ASP A 1 93 ? -4.233 9.250 -1.744 1.00 80.38 93 ASP A C 1
ATOM 705 O O . ASP A 1 93 ? -5.144 8.953 -2.515 1.00 80.38 93 ASP A O 1
ATOM 709 N N . ALA A 1 94 ? -3.857 10.519 -1.594 1.00 65.19 94 ALA A N 1
ATOM 710 C CA . ALA A 1 94 ? -4.528 11.667 -2.208 1.00 65.19 94 ALA A CA 1
ATOM 711 C C . ALA A 1 94 ? -4.247 11.825 -3.720 1.00 65.19 94 ALA A C 1
ATOM 713 O O . ALA A 1 94 ? -4.315 12.936 -4.254 1.00 65.19 94 ALA A O 1
ATOM 714 N N . GLY A 1 95 ? -4.004 10.720 -4.428 1.00 51.06 95 GLY A N 1
ATOM 715 C CA . GLY A 1 95 ? -4.127 10.591 -5.877 1.00 51.06 95 GLY A CA 1
ATOM 716 C C . GLY A 1 95 ? -5.589 10.477 -6.329 1.00 51.06 95 GLY A C 1
ATOM 717 O O . GLY A 1 95 ? -5.971 9.477 -6.917 1.00 51.06 95 GLY A O 1
ATOM 718 N N . ARG A 1 96 ? -6.382 11.534 -6.083 1.00 41.72 96 ARG A N 1
ATOM 719 C CA . ARG A 1 96 ? -7.746 11.785 -6.606 1.00 41.72 96 ARG A CA 1
ATOM 720 C C . ARG A 1 96 ? -8.838 10.780 -6.150 1.00 41.72 96 ARG A C 1
ATOM 722 O O . ARG A 1 96 ? -8.629 9.595 -5.925 1.00 41.72 96 ARG A O 1
ATOM 729 N N . THR A 1 97 ? -10.034 11.307 -5.883 1.00 38.38 97 THR A N 1
ATOM 730 C CA . THR A 1 97 ? -11.171 10.572 -5.303 1.00 38.38 97 THR A CA 1
ATOM 731 C C . THR A 1 97 ? -12.216 10.263 -6.369 1.00 38.38 97 THR A C 1
ATOM 733 O O . THR A 1 97 ? -12.402 11.071 -7.276 1.00 38.38 97 THR A O 1
ATOM 736 N N . ASP A 1 98 ? -12.856 9.087 -6.266 1.00 42.78 98 ASP A N 1
ATOM 737 C CA . ASP A 1 98 ? -14.313 8.829 -6.290 1.00 42.78 98 ASP A CA 1
ATOM 738 C C . ASP A 1 98 ? -14.582 7.352 -6.668 1.00 42.78 98 ASP A C 1
ATOM 740 O O . ASP A 1 98 ? -13.965 6.832 -7.588 1.00 42.78 98 ASP A O 1
ATOM 744 N N . GLY A 1 99 ? -15.524 6.681 -5.987 1.00 38.12 99 GLY A N 1
ATOM 745 C CA . GLY A 1 99 ? -16.114 5.408 -6.444 1.00 38.12 99 GLY A CA 1
ATOM 746 C C . GLY A 1 99 ? -15.717 4.132 -5.690 1.00 38.12 99 GLY A C 1
ATOM 747 O O . GLY A 1 99 ? -14.653 4.034 -5.087 1.00 38.12 99 GLY A O 1
ATOM 748 N N . SER A 1 100 ? -16.646 3.179 -5.636 1.00 42.91 100 SER A N 1
ATOM 749 C CA . SER A 1 100 ? -16.586 1.915 -4.904 1.00 42.91 100 SER A CA 1
ATOM 750 C C . SER A 1 100 ? -16.637 0.723 -5.871 1.00 42.91 100 SER A C 1
ATOM 752 O O . SER A 1 100 ? -17.723 0.370 -6.331 1.00 42.91 100 SER A O 1
ATOM 754 N N . GLY A 1 101 ? -15.503 0.046 -6.090 1.00 46.31 101 GLY A N 1
ATOM 755 C CA . GLY A 1 101 ? -15.403 -1.085 -7.026 1.00 46.31 101 GLY A CA 1
ATOM 756 C C . GLY A 1 101 ? -14.273 -2.076 -6.703 1.00 46.31 101 GLY A C 1
ATOM 757 O O . GLY A 1 101 ? -13.392 -2.316 -7.516 1.00 46.31 101 GLY A O 1
ATOM 758 N N . GLY A 1 102 ? -14.252 -2.655 -5.495 1.00 48.12 102 GLY A N 1
ATOM 759 C CA . GLY A 1 102 ? -13.117 -3.461 -5.001 1.00 48.12 102 GLY A CA 1
ATOM 760 C C . GLY A 1 102 ? -13.022 -4.928 -5.465 1.00 48.12 102 GLY A C 1
ATOM 761 O O . GLY A 1 102 ? -12.065 -5.605 -5.097 1.00 48.12 102 GLY A O 1
ATOM 762 N N . ALA A 1 103 ? -13.990 -5.458 -6.221 1.00 47.88 103 ALA A N 1
ATOM 763 C CA . ALA A 1 103 ? -14.047 -6.897 -6.526 1.00 47.88 103 ALA A CA 1
ATOM 764 C C . ALA A 1 103 ? -13.234 -7.307 -7.775 1.00 47.88 103 ALA A C 1
ATOM 766 O O . ALA A 1 103 ? -12.458 -8.261 -7.704 1.00 47.88 103 ALA A O 1
ATOM 767 N N . ASP A 1 104 ? -13.335 -6.563 -8.883 1.00 54.16 104 ASP A N 1
ATOM 768 C CA . ASP A 1 104 ? -12.676 -6.911 -10.161 1.00 54.16 104 ASP A CA 1
ATOM 769 C C . ASP A 1 104 ? -11.156 -6.666 -10.153 1.00 54.16 104 ASP A C 1
ATOM 771 O O . ASP A 1 104 ? -10.379 -7.322 -10.860 1.00 54.16 104 ASP A O 1
ATOM 775 N N . ALA A 1 105 ? -10.694 -5.761 -9.292 1.00 59.75 105 ALA A N 1
ATOM 776 C CA . ALA A 1 105 ? -9.284 -5.411 -9.183 1.00 59.75 105 ALA A CA 1
ATOM 777 C C . ALA A 1 105 ? -8.438 -6.535 -8.557 1.00 59.75 105 ALA A C 1
ATOM 779 O O . ALA A 1 105 ? -7.321 -6.797 -9.002 1.00 59.75 105 ALA A O 1
ATOM 780 N N . ASN A 1 106 ? -8.981 -7.271 -7.581 1.00 58.38 106 ASN A N 1
ATOM 781 C CA . ASN A 1 106 ? -8.270 -8.383 -6.935 1.00 58.38 106 ASN A CA 1
ATOM 782 C C . ASN A 1 106 ? -8.012 -9.555 -7.894 1.00 58.38 106 ASN A C 1
ATOM 784 O O . ASN A 1 106 ? -6.951 -10.190 -7.847 1.00 58.38 106 ASN A O 1
ATOM 788 N N . GLN A 1 107 ? -8.959 -9.832 -8.795 1.00 64.06 107 GLN A N 1
ATOM 789 C CA . GLN A 1 107 ? -8.772 -10.850 -9.825 1.00 64.06 107 GLN A CA 1
ATOM 790 C C . GLN A 1 107 ? -7.739 -10.391 -10.865 1.00 64.06 107 GLN A C 1
ATOM 792 O O . GLN A 1 107 ? -6.850 -11.163 -11.233 1.00 64.06 107 GLN A O 1
ATOM 797 N N . SER A 1 108 ? -7.784 -9.111 -11.247 1.00 69.00 108 SER A N 1
ATOM 798 C CA . SER A 1 108 ? -6.810 -8.489 -12.153 1.00 69.00 108 SER A CA 1
ATOM 799 C C . SER A 1 108 ? -5.382 -8.520 -11.592 1.00 69.00 108 SER A C 1
ATOM 801 O O . SER A 1 108 ? -4.448 -8.879 -12.310 1.00 69.00 108 SER A O 1
ATOM 803 N N . LEU A 1 109 ? -5.205 -8.252 -10.293 1.00 75.50 109 LEU A N 1
ATOM 804 C CA . LEU A 1 109 ? -3.910 -8.347 -9.607 1.00 75.50 109 LEU A CA 1
ATOM 805 C C . LEU A 1 109 ? -3.357 -9.769 -9.581 1.00 75.50 109 LEU A C 1
ATOM 807 O O . LEU A 1 109 ? -2.155 -9.967 -9.740 1.00 75.50 109 LEU A O 1
ATOM 811 N N . THR A 1 110 ? -4.219 -10.767 -9.386 1.00 78.06 110 THR A N 1
ATOM 812 C CA . THR A 1 110 ? -3.799 -12.174 -9.352 1.00 78.06 110 THR A CA 1
ATOM 813 C C . THR A 1 110 ? -3.278 -12.618 -10.717 1.00 78.06 110 THR A C 1
ATOM 815 O O . THR A 1 110 ? -2.200 -13.209 -10.808 1.00 78.06 110 THR A O 1
ATOM 818 N N . VAL A 1 111 ? -4.006 -12.281 -11.788 1.00 80.31 111 VAL A N 1
ATOM 819 C CA . VAL A 1 111 ? -3.586 -12.566 -13.169 1.00 80.31 111 VAL A CA 1
ATOM 820 C C . VAL A 1 111 ? -2.297 -11.818 -13.507 1.00 80.31 111 VAL A C 1
ATOM 822 O O . VAL A 1 111 ? -1.372 -12.408 -14.067 1.00 80.31 111 VAL A O 1
ATOM 825 N N . LEU A 1 112 ? -2.204 -10.542 -13.128 1.00 84.12 112 LEU A N 1
ATOM 826 C CA . LEU A 1 112 ? -1.012 -9.735 -13.359 1.00 84.12 112 LEU A CA 1
ATOM 827 C C . LEU A 1 112 ? 0.212 -10.285 -12.617 1.00 84.12 112 LEU A C 1
ATOM 829 O O . LEU A 1 112 ? 1.287 -10.406 -13.202 1.00 84.12 112 LEU A O 1
ATOM 833 N N . ARG A 1 113 ? 0.054 -10.673 -11.351 1.00 85.94 113 ARG A N 1
ATOM 834 C CA . ARG A 1 113 ? 1.133 -11.260 -10.550 1.00 85.94 113 ARG A CA 1
ATOM 835 C C . ARG A 1 113 ? 1.701 -12.504 -11.215 1.00 85.94 113 ARG A C 1
ATOM 837 O O . ARG A 1 113 ? 2.920 -12.640 -11.298 1.00 85.94 113 ARG A O 1
ATOM 844 N N . GLU A 1 114 ? 0.840 -13.384 -11.715 1.00 86.38 114 GLU A N 1
ATOM 845 C CA . GLU A 1 114 ? 1.297 -14.585 -12.411 1.00 86.38 114 GLU A CA 1
ATOM 846 C C . GLU A 1 114 ? 1.955 -14.246 -13.755 1.00 86.38 114 GLU A C 1
ATOM 848 O O . GLU A 1 114 ? 3.002 -14.801 -14.088 1.00 86.38 114 GLU A O 1
ATOM 853 N N . ALA A 1 115 ? 1.414 -13.280 -14.503 1.00 86.88 115 ALA A N 1
ATOM 854 C CA . ALA A 1 115 ? 2.026 -12.815 -15.745 1.00 86.88 115 ALA A CA 1
ATOM 855 C C . ALA A 1 115 ? 3.441 -12.252 -15.520 1.00 86.88 115 ALA A C 1
ATOM 857 O O . ALA A 1 115 ? 4.361 -12.606 -16.263 1.00 86.88 115 ALA A O 1
ATOM 858 N N . LEU A 1 116 ? 3.629 -11.432 -14.479 1.00 89.00 116 LEU A N 1
ATOM 859 C CA . LEU A 1 116 ? 4.933 -10.893 -14.085 1.00 89.00 116 LEU A CA 1
ATOM 860 C C . L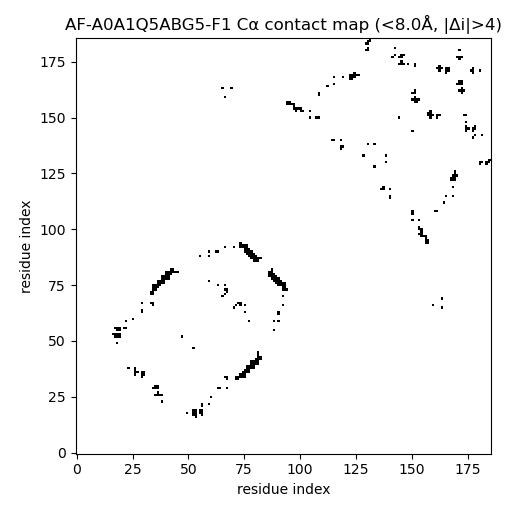EU A 1 116 ? 5.885 -12.007 -13.652 1.00 89.00 116 LEU A C 1
ATOM 862 O O . LEU A 1 116 ? 6.991 -12.085 -14.179 1.00 89.00 116 LEU A O 1
ATOM 866 N N . ARG A 1 117 ? 5.442 -12.930 -12.789 1.00 89.75 117 ARG A N 1
ATOM 867 C CA . ARG A 1 117 ? 6.249 -14.077 -12.339 1.00 89.75 117 ARG A CA 1
ATOM 868 C C . ARG A 1 117 ? 6.762 -14.914 -13.509 1.00 89.75 117 ARG A C 1
ATOM 870 O O . ARG A 1 117 ? 7.905 -15.361 -13.510 1.00 89.75 117 ARG A O 1
ATOM 877 N N . LEU A 1 118 ? 5.917 -15.124 -14.515 1.00 88.38 118 LEU A N 1
ATOM 878 C CA . LEU A 1 118 ? 6.270 -15.901 -15.695 1.00 88.38 118 LEU A CA 1
ATOM 879 C C . LEU A 1 118 ? 7.165 -15.133 -16.683 1.00 88.38 118 LEU A C 1
ATOM 881 O O . LEU A 1 118 ? 7.959 -15.753 -17.392 1.00 88.38 118 LEU A O 1
ATOM 885 N N . ALA A 1 119 ? 7.008 -13.812 -16.792 1.00 86.25 119 ALA A N 1
ATOM 886 C CA . ALA A 1 119 ? 7.811 -12.978 -17.688 1.00 86.25 119 ALA A CA 1
ATOM 887 C C . ALA A 1 119 ? 9.181 -12.609 -17.093 1.00 86.25 119 ALA A C 1
ATOM 889 O O . ALA A 1 119 ? 10.150 -12.461 -17.838 1.00 86.25 119 ALA A O 1
ATOM 890 N N . PHE A 1 120 ? 9.267 -12.507 -15.770 1.00 88.75 120 PHE A N 1
ATOM 891 C CA . PHE A 1 120 ? 10.448 -12.101 -15.012 1.00 88.75 120 PHE A CA 1
ATOM 892 C C . PHE A 1 120 ? 10.793 -13.167 -13.954 1.00 88.75 120 PHE A C 1
ATOM 894 O O . PHE A 1 120 ? 10.622 -12.931 -12.756 1.00 88.75 120 PHE A O 1
ATOM 901 N N . PRO A 1 121 ? 11.253 -14.358 -14.380 1.00 83.25 121 PRO A N 1
ATOM 902 C CA . PRO A 1 121 ? 11.585 -15.441 -13.454 1.00 83.25 121 PRO A CA 1
ATOM 903 C C . PRO A 1 121 ? 12.761 -15.086 -12.527 1.00 83.25 121 PRO A C 1
ATOM 905 O O . PRO A 1 121 ? 12.764 -15.505 -11.374 1.00 83.25 121 PRO A O 1
ATOM 908 N N . ASP A 1 122 ? 13.698 -14.258 -13.001 1.00 83.00 122 ASP A N 1
ATOM 909 C CA . ASP A 1 122 ? 14.929 -13.871 -12.294 1.00 83.00 122 ASP A CA 1
ATOM 910 C C . ASP A 1 122 ? 14.818 -12.494 -11.601 1.00 83.00 122 ASP A C 1
ATOM 912 O O . ASP A 1 122 ? 15.772 -11.721 -11.565 1.00 83.00 122 ASP A O 1
ATOM 916 N N . ARG A 1 123 ? 13.624 -12.142 -11.103 1.00 76.38 123 ARG A N 1
ATOM 917 C CA . ARG A 1 123 ? 13.340 -10.841 -10.463 1.00 76.38 123 ARG A CA 1
ATOM 918 C C . ARG A 1 123 ? 14.215 -10.557 -9.219 1.00 76.38 123 ARG A C 1
ATOM 920 O O . ARG A 1 123 ? 14.559 -11.507 -8.510 1.00 76.38 123 ARG A O 1
ATOM 927 N N . PRO A 1 124 ? 14.442 -9.277 -8.853 1.00 83.56 124 PRO A N 1
ATOM 928 C CA . PRO A 1 124 ? 14.113 -8.058 -9.603 1.00 83.56 124 PRO A CA 1
ATOM 929 C C . PRO A 1 124 ? 15.138 -7.762 -10.708 1.00 83.56 124 PRO A C 1
ATOM 931 O O . PRO A 1 124 ? 16.292 -8.186 -10.631 1.00 83.56 124 PRO A O 1
ATOM 934 N N . LEU A 1 125 ? 14.730 -7.009 -11.736 1.00 84.31 125 LEU A N 1
ATOM 935 C CA . LEU A 1 125 ? 15.676 -6.490 -12.725 1.00 84.31 125 LEU A CA 1
ATOM 936 C C . LEU A 1 125 ? 16.722 -5.586 -12.048 1.00 84.31 125 LEU A C 1
ATOM 938 O O . LEU A 1 125 ? 16.379 -4.847 -11.122 1.00 84.31 125 LEU A O 1
ATOM 942 N N . PRO A 1 126 ? 17.980 -5.570 -12.529 1.00 85.12 126 PRO A N 1
ATOM 943 C CA . PRO A 1 126 ? 18.955 -4.584 -12.084 1.00 85.12 126 PRO A CA 1
ATOM 944 C C . PRO A 1 126 ? 18.429 -3.156 -12.263 1.00 85.12 126 PRO A C 1
ATOM 946 O O . PRO A 1 126 ? 17.798 -2.834 -13.278 1.00 85.12 126 PRO A O 1
ATOM 949 N N . ALA A 1 127 ? 18.728 -2.285 -11.299 1.00 75.56 127 ALA A N 1
ATOM 950 C CA . ALA A 1 127 ? 18.364 -0.876 -11.375 1.00 75.56 127 ALA A CA 1
ATOM 951 C C . ALA A 1 127 ? 18.870 -0.253 -12.689 1.00 75.56 127 ALA A C 1
ATOM 953 O O . ALA A 1 127 ? 19.977 -0.543 -13.142 1.00 75.56 127 ALA A O 1
ATOM 954 N N . ALA A 1 128 ? 18.046 0.601 -13.300 1.00 77.88 128 ALA A N 1
ATOM 955 C CA . ALA A 1 128 ? 18.324 1.258 -14.580 1.00 77.88 128 ALA A CA 1
ATOM 956 C C . ALA A 1 128 ? 18.486 0.323 -15.802 1.00 77.88 128 ALA A C 1
ATOM 958 O O . ALA A 1 128 ? 19.025 0.749 -16.825 1.00 77.88 128 ALA A O 1
ATOM 959 N N . THR A 1 129 ? 17.980 -0.918 -15.752 1.00 84.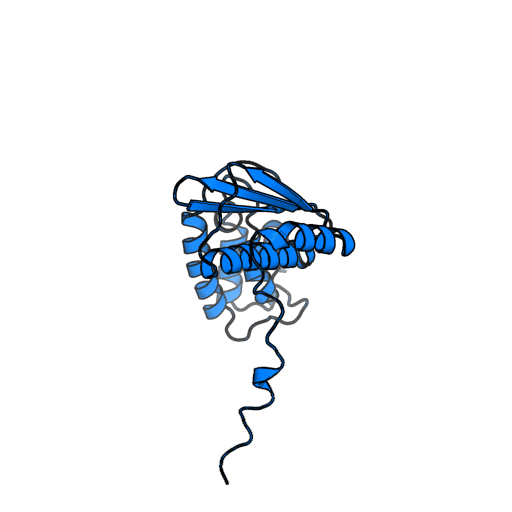88 129 THR A N 1
ATOM 960 C CA . THR A 1 129 ? 17.898 -1.788 -16.941 1.00 84.88 129 THR A CA 1
ATOM 961 C C . THR A 1 129 ? 17.139 -1.068 -18.067 1.00 84.88 129 THR A C 1
ATOM 963 O O . THR A 1 129 ? 15.972 -0.729 -17.869 1.00 84.88 129 THR A O 1
ATOM 966 N N . PRO A 1 130 ? 17.733 -0.822 -19.251 1.00 86.62 130 PRO A N 1
ATOM 967 C CA . PRO A 1 130 ? 17.049 -0.128 -20.341 1.00 86.62 130 PRO A CA 1
ATOM 968 C C . PRO A 1 130 ? 16.000 -1.029 -21.006 1.00 86.62 130 PRO A C 1
ATOM 970 O O . PRO A 1 130 ? 16.195 -2.238 -21.118 1.00 86.62 130 PRO A O 1
ATOM 973 N N . ALA A 1 131 ? 14.925 -0.442 -21.546 1.00 85.69 131 ALA A N 1
ATOM 974 C CA . ALA A 1 131 ? 13.847 -1.193 -22.207 1.00 85.69 131 ALA A CA 1
ATOM 975 C C . ALA A 1 131 ? 14.338 -2.076 -23.375 1.00 85.69 131 ALA A C 1
ATOM 977 O O . ALA A 1 131 ? 13.754 -3.122 -23.674 1.00 85.69 131 ALA A O 1
ATOM 978 N N . ALA A 1 132 ? 15.442 -1.681 -24.020 1.00 86.25 132 ALA A N 1
ATOM 979 C CA . ALA A 1 132 ? 16.087 -2.443 -25.086 1.00 86.25 132 ALA A CA 1
ATOM 980 C C . ALA A 1 132 ? 16.687 -3.776 -24.598 1.00 86.25 132 ALA A C 1
ATOM 982 O O . ALA A 1 132 ? 16.719 -4.736 -25.365 1.00 86.25 132 ALA A O 1
ATOM 983 N N . ALA A 1 133 ? 17.104 -3.854 -23.329 1.00 88.38 133 ALA A N 1
ATOM 984 C CA . ALA A 1 133 ? 17.657 -5.064 -22.720 1.00 88.38 133 ALA A CA 1
ATOM 985 C C . ALA A 1 133 ? 16.578 -6.075 -22.294 1.00 88.38 133 ALA A C 1
ATOM 987 O O . ALA A 1 133 ? 16.903 -7.219 -21.983 1.00 88.38 133 ALA A O 1
ATOM 988 N N . LEU A 1 134 ? 15.296 -5.684 -22.304 1.00 89.06 134 LEU A N 1
ATOM 989 C CA . LEU A 1 134 ? 14.200 -6.601 -22.006 1.00 89.06 134 LEU A CA 1
ATOM 990 C C . LEU A 1 134 ? 14.052 -7.661 -23.097 1.00 89.06 134 LEU A C 1
ATOM 992 O O . LEU A 1 134 ? 14.002 -7.345 -24.292 1.00 89.06 134 LEU A O 1
ATOM 996 N N . ALA A 1 135 ? 13.870 -8.912 -22.674 1.00 89.62 135 ALA A N 1
ATOM 997 C CA . ALA A 1 135 ? 13.496 -9.996 -23.569 1.00 89.62 135 ALA A CA 1
ATOM 998 C C . ALA A 1 135 ? 12.139 -9.698 -24.248 1.00 89.62 135 ALA A C 1
ATOM 1000 O O . ALA A 1 135 ? 11.286 -9.025 -23.657 1.00 89.62 135 ALA A O 1
ATOM 1001 N N . PRO A 1 136 ? 11.858 -10.249 -25.446 1.00 88.38 136 PRO A N 1
ATOM 1002 C CA . PRO A 1 136 ? 10.612 -9.973 -26.170 1.00 88.38 136 PRO A CA 1
ATOM 1003 C C . PRO A 1 136 ? 9.340 -10.213 -25.341 1.00 88.38 136 PRO A C 1
ATOM 1005 O O . PRO A 1 136 ? 8.386 -9.441 -25.415 1.00 88.38 136 PRO A O 1
ATOM 1008 N N . ARG A 1 137 ? 9.339 -11.256 -24.500 1.00 86.12 137 ARG A N 1
ATOM 1009 C CA . ARG A 1 137 ? 8.226 -11.572 -23.591 1.00 86.12 137 ARG A CA 1
ATOM 1010 C C . ARG A 1 137 ? 8.022 -10.503 -22.512 1.00 86.12 137 ARG A C 1
ATOM 1012 O O . ARG A 1 137 ? 6.886 -10.115 -22.259 1.00 86.12 137 ARG A O 1
ATOM 1019 N N . GLN A 1 138 ? 9.108 -10.042 -21.896 1.00 90.12 138 GLN A N 1
ATOM 1020 C CA . GLN A 1 138 ? 9.097 -9.000 -20.865 1.00 90.12 138 GLN A CA 1
ATOM 1021 C C . GLN A 1 138 ? 8.594 -7.681 -21.448 1.00 90.12 138 GLN A C 1
ATOM 1023 O O . GLN A 1 138 ? 7.674 -7.073 -20.907 1.00 90.12 138 GLN A O 1
ATOM 1028 N N . ARG A 1 139 ? 9.128 -7.295 -22.613 1.00 89.75 139 ARG A N 1
ATOM 1029 C CA . ARG A 1 139 ? 8.717 -6.084 -23.329 1.00 89.75 139 ARG A CA 1
ATOM 1030 C C . ARG A 1 139 ? 7.232 -6.107 -23.679 1.00 89.75 139 ARG A C 1
ATOM 1032 O O . ARG A 1 139 ? 6.536 -5.138 -23.402 1.00 89.75 139 ARG A O 1
ATOM 1039 N N . ARG A 1 140 ? 6.723 -7.231 -24.194 1.00 86.62 140 ARG A N 1
ATOM 1040 C CA . ARG A 1 140 ? 5.300 -7.376 -24.535 1.00 86.62 140 ARG A CA 1
ATOM 1041 C C . ARG A 1 140 ? 4.386 -7.217 -23.317 1.00 86.62 140 ARG A C 1
ATOM 1043 O O . ARG A 1 140 ? 3.324 -6.618 -23.438 1.00 86.62 140 ARG A O 1
ATOM 1050 N N . LEU A 1 141 ? 4.783 -7.728 -22.149 1.00 88.19 141 LEU A N 1
A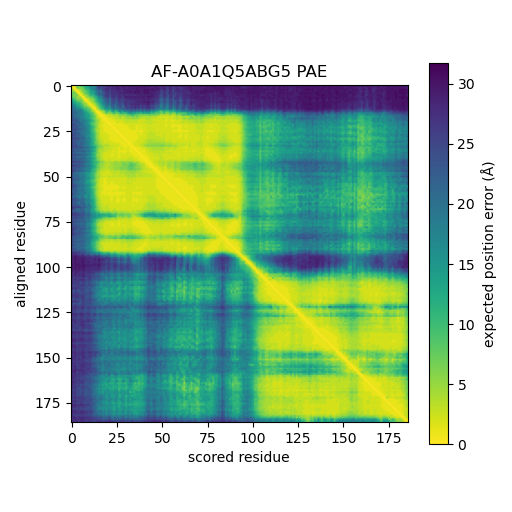TOM 1051 C CA . LEU A 1 141 ? 4.013 -7.531 -20.917 1.00 88.19 141 LEU A CA 1
ATOM 1052 C C . LEU A 1 141 ? 4.005 -6.054 -20.493 1.00 88.19 141 LEU A C 1
ATOM 1054 O O . LEU A 1 141 ? 2.943 -5.515 -20.190 1.00 88.19 141 LEU A O 1
ATOM 1058 N N . VAL A 1 142 ? 5.160 -5.385 -20.542 1.00 88.19 142 VAL A N 1
ATOM 1059 C CA . VAL A 1 142 ? 5.284 -3.950 -20.231 1.00 88.19 142 VAL A CA 1
ATOM 1060 C C . VAL A 1 142 ? 4.476 -3.082 -21.214 1.00 88.19 142 VAL A C 1
A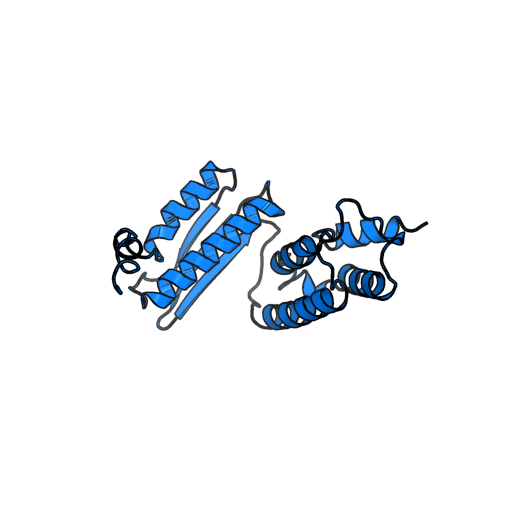TOM 1062 O O . VAL A 1 142 ? 3.813 -2.125 -20.812 1.00 88.19 142 VAL A O 1
ATOM 1065 N N . GLU A 1 143 ? 4.444 -3.438 -22.498 1.00 87.12 143 GLU A N 1
ATOM 1066 C CA . GLU A 1 143 ? 3.599 -2.786 -23.511 1.00 87.12 143 GLU A CA 1
ATOM 1067 C C . GLU A 1 143 ? 2.104 -2.950 -23.221 1.00 87.12 143 GLU A C 1
ATOM 1069 O O . GLU A 1 143 ? 1.348 -1.985 -23.328 1.00 87.12 143 GLU A O 1
ATOM 1074 N N . VAL A 1 144 ? 1.663 -4.148 -22.830 1.00 85.88 144 VAL A N 1
ATOM 1075 C CA . VAL A 1 144 ? 0.261 -4.383 -22.452 1.00 85.88 144 VAL A CA 1
ATOM 1076 C C . VAL A 1 144 ? -0.108 -3.555 -21.222 1.00 85.88 144 VAL A C 1
ATOM 1078 O O . VAL A 1 144 ? -1.152 -2.905 -21.222 1.00 85.88 144 VAL A O 1
ATOM 1081 N N . LEU A 1 145 ? 0.758 -3.528 -20.208 1.00 84.75 145 LEU A N 1
ATOM 1082 C CA . LEU A 1 145 ? 0.529 -2.769 -18.979 1.00 84.75 145 LEU A CA 1
ATOM 1083 C C . LEU A 1 145 ? 0.478 -1.263 -19.207 1.00 84.75 145 LEU A C 1
ATOM 1085 O O . LEU A 1 145 ? -0.404 -0.599 -18.680 1.00 84.75 145 LEU A O 1
ATOM 1089 N N . SER A 1 146 ? 1.383 -0.725 -20.016 1.00 84.75 146 SER A N 1
ATOM 1090 C CA . SER A 1 146 ? 1.422 0.710 -20.321 1.00 84.75 146 SER A CA 1
ATOM 1091 C C . SER A 1 146 ? 0.234 1.173 -21.180 1.00 84.75 146 SER A C 1
ATOM 1093 O O . SER A 1 146 ? -0.232 2.310 -21.067 1.00 84.75 146 SER A O 1
ATOM 1095 N N . ARG A 1 147 ? -0.299 0.293 -22.037 1.00 81.88 147 ARG A N 1
ATOM 1096 C CA . ARG A 1 147 ? -1.428 0.604 -22.930 1.00 81.88 147 ARG A CA 1
ATOM 1097 C C . ARG A 1 147 ? -2.798 0.314 -22.321 1.00 81.88 147 ARG A C 1
ATOM 1099 O O . ARG A 1 147 ? -3.778 0.879 -22.800 1.00 81.88 147 ARG A O 1
ATOM 1106 N N . SER A 1 148 ? -2.884 -0.533 -21.297 1.00 75.94 148 SER A N 1
ATOM 1107 C CA . SER A 1 148 ? -4.139 -0.852 -20.616 1.00 75.94 148 SER A CA 1
ATOM 1108 C C . SER A 1 148 ? -4.318 0.045 -19.387 1.00 75.94 148 SER A C 1
ATOM 1110 O O . SER A 1 148 ? -3.521 -0.065 -18.465 1.00 75.94 148 SER A O 1
ATOM 1112 N N . PRO A 1 149 ? -5.327 0.931 -19.337 1.00 65.25 149 PRO A N 1
ATOM 1113 C CA . PRO A 1 149 ? -5.571 1.776 -18.167 1.00 65.25 149 PRO A CA 1
ATOM 1114 C C . PRO A 1 149 ? -6.223 1.002 -17.010 1.00 65.25 149 PRO A C 1
ATOM 1116 O O . PRO A 1 149 ? -5.996 1.323 -15.853 1.00 65.25 149 PRO A O 1
ATOM 1119 N N . ASN A 1 150 ? -6.985 -0.053 -17.308 1.00 66.81 150 ASN A N 1
ATOM 1120 C CA . ASN A 1 150 ? -7.820 -0.756 -16.329 1.00 66.81 150 ASN A CA 1
ATOM 1121 C C . ASN A 1 150 ? -7.059 -1.412 -15.160 1.00 66.81 150 ASN A C 1
ATOM 1123 O O . ASN A 1 150 ? -7.581 -1.385 -14.056 1.00 66.81 150 ASN A O 1
ATOM 1127 N N . PRO A 1 151 ? -5.857 -1.998 -15.328 1.00 68.44 151 PRO A N 1
ATOM 1128 C CA . PRO A 1 151 ? -5.101 -2.525 -14.191 1.00 68.44 151 PRO A CA 1
ATOM 1129 C C . PRO A 1 151 ? -4.695 -1.425 -13.206 1.00 68.44 151 PRO A C 1
ATOM 1131 O O . PRO A 1 151 ? -4.632 -1.662 -12.007 1.00 68.44 151 PRO A O 1
ATOM 1134 N N . TRP A 1 152 ? -4.435 -0.225 -13.721 1.00 70.88 152 TRP A N 1
ATOM 1135 C CA . TRP A 1 152 ? -3.956 0.915 -12.948 1.00 70.88 152 TRP A CA 1
ATOM 1136 C C . TRP A 1 152 ? -5.080 1.718 -12.318 1.00 70.88 152 TRP A C 1
ATOM 1138 O O . TRP A 1 152 ? -4.784 2.568 -11.495 1.00 70.88 152 TRP A O 1
ATOM 1148 N N . LEU A 1 153 ? -6.338 1.474 -12.697 1.00 67.44 153 LEU A N 1
ATOM 1149 C CA . LEU A 1 153 ? -7.463 2.307 -12.302 1.00 67.44 153 LEU A CA 1
ATOM 1150 C C . LEU A 1 153 ? -8.587 1.494 -11.661 1.00 67.44 153 LEU A C 1
ATOM 1152 O O . LEU A 1 153 ? -9.020 0.479 -12.202 1.00 67.44 153 LEU A O 1
ATOM 1156 N N . ILE A 1 154 ? -9.139 2.008 -10.564 1.00 60.72 154 ILE A N 1
ATOM 1157 C CA . ILE A 1 154 ? -10.453 1.610 -10.042 1.00 60.72 154 ILE A CA 1
ATOM 1158 C C . ILE A 1 154 ? -11.338 2.848 -10.060 1.00 60.72 154 ILE A C 1
ATOM 1160 O O . ILE A 1 154 ? -10.977 3.867 -9.481 1.00 60.72 154 ILE A O 1
ATOM 1164 N N . ASP A 1 155 ? -12.478 2.770 -10.751 1.00 60.50 155 ASP A N 1
ATOM 1165 C CA . ASP A 1 155 ? -13.442 3.876 -10.868 1.00 60.50 155 ASP A CA 1
ATOM 1166 C C . ASP A 1 155 ? -12.811 5.210 -11.330 1.00 60.50 155 ASP A C 1
ATOM 1168 O O . ASP A 1 155 ? -13.272 6.300 -11.004 1.00 60.50 155 ASP A O 1
ATOM 1172 N N . GLY A 1 156 ? -11.741 5.124 -12.129 1.00 57.94 156 GLY A N 1
ATOM 1173 C CA . GLY A 1 156 ? -11.011 6.283 -12.653 1.00 57.94 156 GLY A CA 1
ATOM 1174 C C . GLY A 1 156 ? -9.930 6.855 -11.728 1.00 57.94 156 GLY A C 1
ATOM 1175 O O . GLY A 1 156 ? -9.321 7.857 -12.103 1.00 57.94 156 GLY A O 1
ATOM 1176 N N . GLN A 1 157 ? -9.671 6.224 -10.578 1.00 55.09 157 GLN A N 1
ATOM 1177 C CA . GLN A 1 157 ? -8.605 6.586 -9.631 1.00 55.09 157 GLN A CA 1
ATOM 1178 C C . GLN A 1 157 ? -7.443 5.602 -9.661 1.00 55.09 157 GLN A C 1
ATOM 1180 O O . GLN A 1 157 ? -7.660 4.413 -9.896 1.00 55.09 157 GLN A O 1
ATOM 1185 N N . ASP A 1 158 ? -6.232 6.086 -9.376 1.00 62.12 158 ASP A N 1
ATOM 1186 C CA . ASP A 1 158 ? -5.022 5.267 -9.403 1.00 62.12 158 ASP A CA 1
ATOM 1187 C C . ASP A 1 158 ? -5.052 4.175 -8.327 1.00 62.12 158 ASP A C 1
ATOM 1189 O O . ASP A 1 158 ? -5.270 4.405 -7.137 1.00 62.12 158 ASP A O 1
ATOM 1193 N N . PHE A 1 159 ? -4.827 2.942 -8.766 1.00 68.75 159 PHE A N 1
ATOM 1194 C CA . PHE A 1 159 ? -4.806 1.757 -7.931 1.00 68.75 159 PHE A CA 1
ATOM 1195 C C . PHE A 1 159 ? -3.363 1.350 -7.625 1.00 68.75 159 PHE A C 1
ATOM 1197 O O . PHE A 1 159 ? -2.738 0.569 -8.351 1.00 68.75 159 PHE A O 1
ATOM 1204 N N . GLY A 1 160 ? -2.845 1.853 -6.500 1.00 68.75 160 GLY A N 1
ATOM 1205 C CA . GLY A 1 160 ? -1.445 1.689 -6.083 1.00 68.75 160 GLY A CA 1
ATOM 1206 C C . GLY A 1 160 ? -0.949 0.242 -5.943 1.00 68.75 160 GLY A C 1
ATOM 1207 O O . GLY A 1 160 ? 0.250 -0.010 -6.010 1.00 68.75 160 GLY A O 1
ATOM 1208 N N . ASN A 1 161 ? -1.837 -0.750 -5.838 1.00 74.81 161 ASN A N 1
ATOM 1209 C CA . ASN A 1 161 ? -1.428 -2.156 -5.763 1.00 74.81 161 ASN A CA 1
ATOM 1210 C C . ASN A 1 161 ? -0.736 -2.655 -7.042 1.00 74.81 161 ASN A C 1
ATOM 1212 O O . ASN A 1 161 ? 0.113 -3.544 -6.962 1.00 74.81 161 ASN A O 1
ATOM 1216 N N . VAL A 1 162 ? -1.083 -2.118 -8.219 1.00 77.62 162 VAL A N 1
ATOM 1217 C CA . VAL A 1 162 ? -0.369 -2.462 -9.461 1.00 77.62 162 VAL A CA 1
ATOM 1218 C C . VAL A 1 162 ? 1.002 -1.803 -9.502 1.00 77.62 162 VAL A C 1
ATOM 1220 O O . VAL A 1 162 ? 1.964 -2.484 -9.850 1.00 77.62 162 VAL A O 1
ATOM 1223 N N . ALA A 1 163 ? 1.097 -0.539 -9.080 1.00 78.25 163 ALA A N 1
ATOM 1224 C CA . ALA A 1 163 ? 2.354 0.195 -8.943 1.00 78.25 163 ALA A CA 1
ATOM 1225 C C . ALA A 1 163 ? 3.364 -0.571 -8.080 1.00 78.25 163 ALA A C 1
ATOM 1227 O O . ALA A 1 163 ? 4.463 -0.887 -8.532 1.00 78.25 163 ALA A O 1
ATOM 1228 N N . MET A 1 164 ? 2.942 -0.991 -6.886 1.00 78.44 164 MET A N 1
ATOM 1229 C CA . MET A 1 164 ? 3.779 -1.805 -6.003 1.00 78.44 164 MET A CA 1
ATOM 1230 C C . MET A 1 164 ? 4.180 -3.140 -6.639 1.00 78.44 164 MET A C 1
ATOM 1232 O O . MET A 1 164 ? 5.328 -3.570 -6.553 1.00 78.44 164 MET A O 1
ATOM 1236 N N . LEU A 1 165 ? 3.222 -3.819 -7.278 1.00 83.81 165 LEU A N 1
ATOM 1237 C CA . LEU A 1 165 ? 3.460 -5.140 -7.843 1.00 83.81 165 LEU A CA 1
ATOM 1238 C C . LEU A 1 165 ? 4.469 -5.096 -8.992 1.00 83.81 165 LEU A C 1
ATOM 1240 O O . LEU A 1 165 ? 5.194 -6.068 -9.163 1.00 83.81 165 LEU A O 1
ATOM 1244 N N . VAL A 1 166 ? 4.516 -4.026 -9.789 1.00 85.94 166 VAL A N 1
ATOM 1245 C CA . VAL A 1 166 ? 5.532 -3.888 -10.844 1.00 85.94 166 VAL A CA 1
ATOM 1246 C C . VAL A 1 166 ? 6.883 -3.423 -10.290 1.00 85.94 166 VAL A C 1
ATOM 1248 O O . VAL A 1 166 ? 7.915 -3.891 -10.781 1.00 85.94 166 VAL A O 1
ATOM 1251 N N . ASP A 1 167 ? 6.890 -2.594 -9.241 1.00 85.12 167 ASP A N 1
ATOM 1252 C CA . ASP A 1 167 ? 8.113 -2.137 -8.567 1.00 85.12 167 ASP A CA 1
ATOM 1253 C C . ASP A 1 167 ? 8.891 -3.309 -7.942 1.00 85.12 167 ASP A C 1
ATOM 1255 O O . ASP A 1 167 ? 10.112 -3.391 -8.079 1.00 85.12 167 ASP A O 1
ATOM 1259 N N . GLU A 1 168 ? 8.197 -4.328 -7.410 1.00 85.50 168 GLU A N 1
ATOM 1260 C CA . GLU A 1 168 ? 8.814 -5.591 -6.952 1.00 85.50 168 GLU A CA 1
ATOM 1261 C C . GLU A 1 168 ? 9.686 -6.290 -8.017 1.00 85.50 168 GLU A C 1
ATOM 1263 O O . GLU A 1 168 ? 10.530 -7.131 -7.691 1.00 85.50 168 GLU A O 1
ATOM 1268 N N . TYR A 1 169 ? 9.465 -5.997 -9.300 1.00 89.00 169 TYR A N 1
ATOM 1269 C CA . TYR A 1 169 ? 10.211 -6.568 -10.420 1.00 89.00 169 TYR A CA 1
ATOM 1270 C C . TYR A 1 169 ? 11.273 -5.607 -10.979 1.00 89.00 169 TYR A C 1
ATOM 1272 O O . TYR A 1 169 ? 11.951 -5.958 -11.948 1.00 89.00 169 TYR A O 1
ATOM 1280 N N . GLY A 1 170 ? 11.461 -4.434 -10.362 1.00 85.94 170 GLY A N 1
ATOM 1281 C CA . GLY A 1 170 ? 12.391 -3.391 -10.803 1.00 85.94 170 GLY A CA 1
ATOM 1282 C C . GLY A 1 170 ? 11.892 -2.601 -12.017 1.00 85.94 170 GLY A C 1
ATOM 1283 O O . GLY A 1 170 ? 12.700 -2.063 -12.778 1.00 85.94 170 GLY A O 1
ATOM 1284 N N . LEU A 1 171 ? 10.576 -2.585 -12.246 1.00 88.50 171 LEU A N 1
ATOM 1285 C CA . LEU A 1 171 ? 9.939 -1.832 -13.324 1.00 88.50 171 LEU A CA 1
ATOM 1286 C C . LEU A 1 171 ? 9.404 -0.486 -12.807 1.00 88.50 171 LEU A C 1
ATOM 1288 O O . LEU A 1 171 ? 9.072 -0.387 -11.632 1.00 88.50 171 LEU A O 1
ATOM 1292 N N . PRO A 1 172 ? 9.261 0.529 -13.680 1.00 86.94 172 PRO A N 1
ATOM 1293 C CA . PRO A 1 172 ? 8.578 1.770 -13.326 1.00 86.94 172 PRO A CA 1
ATOM 1294 C C . PRO A 1 172 ? 7.165 1.533 -12.774 1.00 86.94 172 PRO A C 1
ATOM 1296 O O . PRO A 1 172 ? 6.402 0.744 -13.330 1.00 86.94 172 PRO A O 1
ATOM 1299 N N . ASP A 1 173 ? 6.819 2.268 -11.725 1.00 83.50 173 ASP A N 1
ATOM 1300 C CA . ASP A 1 173 ? 5.653 2.086 -10.852 1.00 83.50 173 ASP A CA 1
ATOM 1301 C C . ASP A 1 173 ? 4.400 2.864 -11.285 1.00 83.50 173 ASP A C 1
ATOM 1303 O O . ASP A 1 173 ? 3.389 2.854 -10.596 1.00 83.50 173 ASP A O 1
ATOM 1307 N N . SER A 1 174 ? 4.418 3.511 -12.447 1.00 82.00 174 SER A N 1
ATOM 1308 C CA . SER A 1 174 ? 3.238 4.163 -13.021 1.00 82.00 174 SER A CA 1
ATOM 1309 C C . SER A 1 174 ? 3.110 3.869 -14.505 1.00 82.00 174 SER A C 1
ATOM 1311 O O . SER A 1 174 ? 4.093 3.630 -15.219 1.00 82.00 174 SER A O 1
ATOM 1313 N N . ARG A 1 175 ? 1.874 3.927 -15.002 1.00 83.75 175 ARG A N 1
ATOM 1314 C CA . ARG A 1 175 ? 1.574 3.746 -16.422 1.00 83.75 175 ARG A CA 1
ATOM 1315 C C . ARG A 1 175 ? 2.349 4.745 -17.286 1.00 83.75 175 ARG A C 1
ATOM 1317 O O . ARG A 1 175 ? 2.948 4.354 -18.291 1.00 83.75 175 ARG A O 1
ATOM 1324 N N . GLU A 1 176 ? 2.362 6.014 -16.893 1.00 82.75 176 GLU A N 1
ATOM 1325 C CA . GLU A 1 176 ? 3.074 7.096 -17.576 1.00 82.75 176 GLU A CA 1
ATOM 1326 C C . GLU A 1 176 ? 4.588 6.847 -17.574 1.00 82.75 176 GLU A C 1
ATOM 1328 O O . GLU A 1 176 ? 5.238 7.008 -18.613 1.00 82.75 176 GLU A O 1
ATOM 1333 N N . ALA A 1 177 ? 5.152 6.380 -16.455 1.00 85.00 177 ALA A N 1
ATOM 1334 C CA . ALA A 1 177 ? 6.570 6.043 -16.384 1.00 85.00 177 ALA A CA 1
ATOM 1335 C C . ALA A 1 177 ? 6.924 4.814 -17.237 1.00 85.00 177 ALA A C 1
ATOM 1337 O O . ALA A 1 177 ? 7.980 4.811 -17.872 1.00 85.00 177 ALA A O 1
ATOM 1338 N N . LEU A 1 178 ? 6.047 3.808 -17.336 1.00 87.38 178 LEU A N 1
ATOM 1339 C CA . LEU A 1 178 ? 6.241 2.668 -18.243 1.00 87.38 178 LEU A CA 1
ATOM 1340 C C . LEU A 1 178 ? 6.171 3.082 -19.718 1.00 87.38 178 LEU A C 1
ATOM 1342 O O . LEU A 1 178 ? 6.972 2.603 -20.524 1.00 87.38 178 LEU A O 1
ATOM 1346 N N . LEU A 1 179 ? 5.262 3.994 -20.082 1.00 86.69 179 LEU A N 1
ATOM 1347 C CA . LEU A 1 179 ? 5.218 4.575 -21.430 1.00 86.69 179 LEU A CA 1
ATOM 1348 C C . LEU A 1 179 ? 6.520 5.320 -21.748 1.00 86.69 179 LEU A C 1
ATOM 1350 O O . LEU A 1 179 ? 7.118 5.087 -22.800 1.00 86.69 179 LEU A O 1
ATOM 1354 N N . ALA A 1 180 ? 6.997 6.164 -20.830 1.00 86.62 180 ALA A N 1
ATOM 1355 C CA . ALA A 1 180 ? 8.262 6.880 -20.984 1.00 86.62 180 ALA A CA 1
ATOM 1356 C C . ALA A 1 180 ? 9.468 5.927 -21.050 1.00 86.62 180 ALA A C 1
ATOM 1358 O O . ALA A 1 180 ? 10.411 6.159 -21.805 1.00 86.62 180 ALA A O 1
ATOM 1359 N N . TYR A 1 181 ? 9.434 4.838 -20.285 1.00 87.31 181 TYR A N 1
ATOM 1360 C CA . TYR A 1 181 ? 10.458 3.800 -20.286 1.00 87.31 181 TYR A CA 1
ATOM 1361 C C . TYR A 1 181 ? 10.546 3.076 -21.636 1.00 87.31 181 TYR A C 1
ATOM 1363 O O . TYR A 1 181 ? 11.645 2.915 -22.167 1.00 87.31 181 TYR A O 1
ATOM 1371 N N . LEU A 1 182 ? 9.405 2.713 -22.231 1.00 86.75 182 LEU A N 1
ATOM 1372 C CA . LEU A 1 182 ? 9.343 2.119 -23.572 1.00 86.75 182 LEU A CA 1
ATOM 1373 C C . LEU A 1 182 ? 9.700 3.114 -24.684 1.00 86.75 182 LEU A C 1
ATOM 1375 O O . LEU A 1 182 ? 10.289 2.720 -25.684 1.00 86.75 182 LEU A O 1
ATOM 1379 N N . ALA A 1 183 ? 9.388 4.401 -24.519 1.00 85.06 183 ALA A N 1
ATOM 1380 C CA . ALA A 1 183 ? 9.721 5.435 -25.501 1.00 85.06 183 ALA A CA 1
ATOM 1381 C C . ALA A 1 183 ? 11.235 5.698 -25.633 1.00 85.06 183 ALA A C 1
ATOM 1383 O O . ALA A 1 183 ? 11.660 6.335 -26.591 1.00 85.06 183 ALA A O 1
ATOM 1384 N N . ARG A 1 184 ? 12.057 5.197 -24.698 1.00 81.75 184 ARG A N 1
ATOM 1385 C CA . ARG A 1 184 ? 13.532 5.241 -24.756 1.00 81.75 184 ARG A CA 1
ATOM 1386 C C . ARG A 1 184 ? 14.145 4.105 -25.587 1.00 81.75 184 ARG A C 1
ATOM 1388 O O . ARG A 1 184 ? 15.357 3.901 -25.532 1.00 81.75 184 ARG A O 1
ATOM 1395 N N . LEU A 1 185 ? 13.328 3.332 -2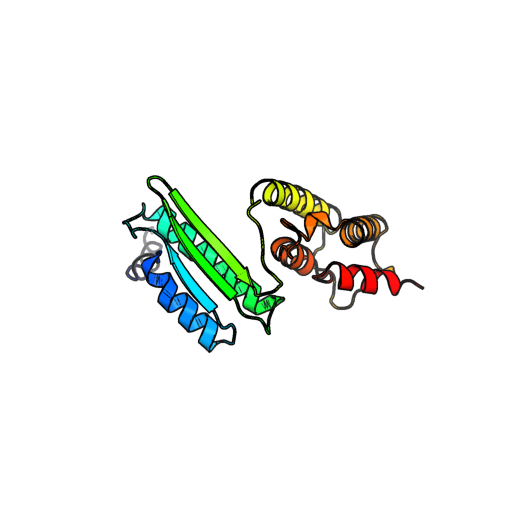6.303 1.00 70.81 185 LEU A N 1
ATOM 1396 C CA . LEU A 1 185 ? 13.823 2.394 -27.308 1.00 70.81 185 LEU A CA 1
ATOM 1397 C C . LEU A 1 185 ? 14.452 3.185 -28.475 1.00 70.81 185 LEU A C 1
ATOM 1399 O O . LEU A 1 185 ? 13.863 4.185 -28.887 1.00 70.81 185 LEU A O 1
ATOM 1403 N N . PRO A 1 186 ? 15.640 2.785 -28.965 1.00 60.44 186 PRO A N 1
ATOM 1404 C CA . PRO A 1 186 ? 16.265 3.411 -30.128 1.00 60.44 186 PRO A CA 1
ATOM 1405 C C . PRO A 1 186 ? 15.478 3.164 -31.421 1.00 60.44 186 PRO A C 1
ATOM 1407 O O . PRO A 1 186 ? 14.778 2.126 -31.507 1.00 60.44 186 PRO A O 1
#

Solvent-accessible surface area (backbone atoms only — not comparable to full-atom values): 10962 Å² total; per-residue (Å²): 143,85,88,78,93,74,61,79,78,64,74,77,68,78,76,75,81,61,27,67,83,50,47,60,61,52,36,54,55,38,33,76,76,63,31,46,50,46,79,48,78,42,68,70,88,68,92,64,61,68,71,55,24,34,48,52,36,49,54,50,52,51,52,52,53,47,41,52,74,73,53,55,89,50,38,36,39,38,38,38,37,40,54,100,88,49,76,46,79,47,77,45,60,72,62,63,89,58,81,90,65,78,67,69,54,58,56,50,49,53,54,48,52,52,52,47,49,71,51,44,75,79,58,49,47,61,86,86,67,52,56,74,76,45,52,74,65,39,41,52,52,52,52,50,52,40,71,42,63,65,76,44,34,46,73,87,19,70,35,63,69,46,23,54,61,36,38,67,41,52,41,64,51,42,50,69,48,35,45,56,45,55,66,68,46,132

Mean predicted aligned error: 12.67 Å

Foldseek 3Di:
DDDDPPPPVPVPDDDPQAFPVCVVVLQVVLVVLQAHEAEEEEDDDDDDDSVVRNVLVVVQNVLSVLCSVQVPPWYKYWYWYDDPPDIDIDIDTPQDDDDDDPPVLVVVLVVLLVLCCVLQVPAADPAPDALVNRDPSVNVSLVCQLPDCVNQDDVRGGDQSQLVSVVRNNAHSDSVRSVVRNVPDD